Protein AF-0000000078758278 (afdb_homodimer)

Secondary structure (DSSP, 8-state):
--EEE-HHHHHHHHHH--PPPPPEEEEEEEEEEE-SS-EEEEEEEEEE--SSEEEEEEETTEEEEEEGGGHHHHTTEEEEEEEETTTTEEEEEEEE-/--EEE-HHHHHHHHHH--PPPPPEEEEEEEEEEE-SS-EEEEEEEEEE--SSEEEEEEETTEEEEEEGGGHHHHTTEEEEEEEETTTTEEEEEEEE-

InterPro domains:
  IPR008326 Pyruvate dehydrogenase inhibitor-like [PIRSF034852] (1-95)
  IPR035903 HesB-like domain superfamily [SSF89360] (1-95)

pLDDT: mean 94.82, std 5.28, range [73.0, 98.69]

Radius of gyration: 20.43 Å; Cα contacts (8 Å, |Δi|>4): 402; chains: 2; bounding box: 28×66×46 Å

Organism: Enterococcus faecium (strain ATCC BAA-472 / TX0016 / DO) (NCBI:txid333849)

Foldseek 3Di:
DDDDDDPVRVVVCVVPPDDDADWAKEKAKDAADDDPVDDRIDIDIDTGGADAFPDWDDDPNHIYTYHPVRCVVQPQWDWDWAADPVVGDIDIDTDGD/DDDDDDPVRVVVCVVPPDDDADWAKEKAKDAADDDPPDDRIDIDIDTDGADAFPDWDDDPNHIYTYHPVRCVVQPQWDWDWAADPVVGDIDIDTHGD

Nearest PDB structures (foldseek):
  1r94-assembly1_A  TM=5.008E-01  e=1.776E-02  Escherichia coli
  1s98-assembly1_A  TM=5.579E-01  e=5.918E-02  Escherichia coli
  2k4z-assembly1_A  TM=4.317E-01  e=1.050E-01  Allochromatium vinosum
  1x0g-assembly1_B  TM=3.161E-01  e=1.385E+00  Thermosynechococcus vestitus BP-1
  1r94-assembly1_A  TM=5.603E-01  e=3.919E-02  Escherichia coli

Solvent-accessible surface area (backbone atoms only — not comparable to full-atom values): 11205 Å² total; per-residue (Å²): 119,50,76,46,73,36,70,67,23,50,51,48,47,65,73,73,48,90,66,66,77,51,48,24,41,34,48,34,66,34,86,55,58,55,50,92,85,36,83,52,26,23,82,38,75,44,84,42,61,79,84,54,58,74,40,77,41,77,54,98,91,41,36,38,34,30,39,52,93,33,42,78,73,43,64,68,25,24,40,38,35,32,58,36,82,88,78,68,43,76,41,75,45,76,39,76,112,121,52,77,42,72,36,71,68,23,50,51,49,46,64,74,74,49,89,68,64,76,51,49,25,42,36,47,34,67,35,86,53,59,55,50,92,86,37,83,52,25,22,83,39,76,45,84,41,61,78,86,55,59,75,40,77,42,76,54,96,89,40,37,38,32,29,39,55,93,33,41,78,73,44,64,69,24,24,40,38,36,32,58,36,82,88,77,68,42,76,39,76,43,77,38,76,111

Sequence (194 aa):
MKLTVTPKAQKWFDSEIDLPETYGIRFFGKVYGKTEVHDGFSIGMSVEQPEHPVKKVEMDGTLFFIEEADEWFFKGYDLLVDYDPNLEEPTYHFKKQMKLTVTPKAQKWFDSEIDLPETYGIRFFGKVYGKTEVHDGFSIGMSVEQPEHPVKKVEMDGTLFFIEEADEWFFKGYDLLVDYDPNLEEPTYHFKKQ

Structure (mmCIF, N/CA/C/O backbone):
data_AF-0000000078758278-model_v1
#
loop_
_entity.id
_entity.type
_entity.pdbx_description
1 polymer 'Iron-sulfur cluster biosynthesis protein'
#
loop_
_atom_site.group_PDB
_atom_site.id
_atom_site.type_symbol
_atom_site.label_atom_id
_atom_site.label_alt_id
_atom_site.label_comp_id
_atom_site.label_asym_id
_atom_site.label_entity_id
_atom_site.label_seq_id
_atom_site.pdbx_PDB_ins_code
_atom_site.Cartn_x
_atom_site.Cartn_y
_atom_site.Cartn_z
_atom_site.occupancy
_atom_site.B_iso_or_equiv
_atom_site.auth_seq_id
_atom_site.auth_comp_id
_atom_site.auth_asym_id
_atom_site.auth_atom_id
_atom_site.pdbx_PDB_model_num
ATOM 1 N N . MET A 1 1 ? 8.602 18.297 -7.441 1 90.25 1 MET A N 1
ATOM 2 C CA . MET A 1 1 ? 8.023 18.312 -6.102 1 90.25 1 MET A CA 1
ATOM 3 C C . MET A 1 1 ? 8.289 17 -5.379 1 90.25 1 MET A C 1
ATOM 5 O O . MET A 1 1 ? 7.949 15.922 -5.891 1 90.25 1 MET A O 1
ATOM 9 N N . LYS A 1 2 ? 9.023 17.125 -4.301 1 96.31 2 LYS A N 1
ATOM 10 C CA . LYS A 1 2 ? 9.297 15.945 -3.48 1 96.31 2 LYS A CA 1
ATOM 11 C C . LYS A 1 2 ? 8.43 15.945 -2.223 1 96.31 2 LYS A C 1
ATOM 13 O O . LYS A 1 2 ? 8.227 16.984 -1.599 1 96.31 2 LYS A O 1
ATOM 18 N N . LEU A 1 3 ? 7.898 14.859 -1.796 1 98.06 3 LEU A N 1
ATOM 19 C CA . LEU A 1 3 ? 7.191 14.609 -0.545 1 98.06 3 LEU A CA 1
ATOM 20 C C . LEU A 1 3 ? 7.992 13.68 0.358 1 98.06 3 LEU A C 1
ATOM 22 O O . LEU A 1 3 ? 8.297 12.547 -0.025 1 98.06 3 LEU A O 1
ATOM 26 N N . THR A 1 4 ? 8.375 14.203 1.479 1 98 4 THR A N 1
ATOM 27 C CA . THR A 1 4 ? 9.094 13.398 2.467 1 98 4 THR A CA 1
ATOM 28 C C . THR A 1 4 ? 8.32 13.352 3.783 1 98 4 THR A C 1
ATOM 30 O O . THR A 1 4 ? 7.816 14.375 4.25 1 98 4 THR A O 1
ATOM 33 N N . VAL A 1 5 ? 8.188 12.164 4.34 1 98 5 VAL A N 1
ATOM 34 C CA . VAL A 1 5 ? 7.586 11.945 5.652 1 98 5 VAL A CA 1
ATOM 35 C C . VAL A 1 5 ? 8.617 11.32 6.594 1 98 5 VAL A C 1
ATOM 37 O O . VAL A 1 5 ? 9.242 10.312 6.258 1 98 5 VAL A O 1
ATOM 40 N N . THR A 1 6 ? 8.836 11.953 7.68 1 98.12 6 THR A N 1
ATOM 41 C CA . THR A 1 6 ? 9.812 11.422 8.617 1 98.12 6 THR A CA 1
ATOM 42 C C . THR A 1 6 ? 9.266 10.195 9.336 1 98.12 6 THR A C 1
ATOM 44 O O . THR A 1 6 ? 8.055 10.039 9.477 1 98.12 6 THR A O 1
ATOM 47 N N . PRO A 1 7 ? 10.164 9.391 9.898 1 97.19 7 PRO A N 1
ATOM 48 C CA . PRO A 1 7 ? 9.711 8.242 10.688 1 97.19 7 PRO A CA 1
ATOM 49 C C . PRO A 1 7 ? 8.859 8.656 11.891 1 97.19 7 PRO A C 1
ATOM 51 O O . PRO A 1 7 ? 7.883 7.977 12.219 1 97.19 7 PRO A O 1
ATOM 54 N N . LYS A 1 8 ? 9.227 9.688 12.555 1 97.75 8 LYS A N 1
ATOM 55 C CA . LYS A 1 8 ? 8.453 10.156 13.703 1 97.75 8 LYS A CA 1
ATOM 56 C C . LYS A 1 8 ? 7.043 10.562 13.289 1 97.75 8 LYS A C 1
ATOM 58 O O . LYS A 1 8 ? 6.07 10.266 13.984 1 97.75 8 LYS A O 1
ATOM 63 N N . ALA A 1 9 ? 6.961 11.297 12.188 1 98.19 9 ALA A N 1
ATOM 64 C CA . ALA A 1 9 ? 5.645 11.664 11.68 1 98.19 9 ALA A CA 1
ATOM 65 C C . ALA A 1 9 ? 4.84 10.43 11.281 1 98.19 9 ALA A C 1
ATOM 67 O O . ALA A 1 9 ? 3.66 10.32 11.617 1 98.19 9 ALA A O 1
ATOM 68 N N . GLN A 1 10 ? 5.469 9.531 10.547 1 96.31 10 GLN A N 1
ATOM 69 C CA . GLN A 1 10 ? 4.805 8.305 10.133 1 96.31 10 GLN A CA 1
ATOM 70 C C . GLN A 1 10 ? 4.23 7.559 11.336 1 96.31 10 GLN A C 1
ATOM 72 O O . GLN A 1 10 ? 3.098 7.074 11.289 1 96.31 10 GLN A O 1
ATOM 77 N N . LYS A 1 11 ? 4.984 7.492 12.422 1 95.44 11 LYS A N 1
ATOM 78 C CA . LYS A 1 11 ? 4.52 6.812 13.625 1 95.44 11 LYS A CA 1
ATOM 79 C C . LYS A 1 11 ? 3.287 7.504 14.203 1 95.44 11 LYS A C 1
ATOM 81 O O . LYS A 1 11 ? 2.359 6.84 14.672 1 95.44 11 LYS A O 1
ATOM 86 N N . TRP A 1 12 ? 3.262 8.766 14.219 1 97.12 12 TRP A N 1
ATOM 87 C CA . TRP A 1 12 ? 2.104 9.516 14.688 1 97.12 12 TRP A CA 1
ATOM 88 C C . TRP A 1 12 ? 0.869 9.195 13.852 1 97.12 12 TRP A C 1
ATOM 90 O O . TRP A 1 12 ? -0.207 8.938 14.398 1 97.12 12 TRP A O 1
ATOM 100 N N . PHE A 1 13 ? 0.965 9.242 12.508 1 96.19 13 PHE A N 1
ATOM 101 C CA . PHE A 1 13 ? -0.156 8.938 11.625 1 96.19 13 PHE A CA 1
ATOM 102 C C . PHE A 1 13 ? -0.654 7.516 11.859 1 96.19 13 PHE A C 1
ATOM 104 O O . PHE A 1 13 ? -1.861 7.27 11.875 1 96.19 13 PHE A O 1
ATOM 111 N N . ASP A 1 14 ? 0.265 6.668 12 1 92.06 14 ASP A N 1
ATOM 112 C CA . ASP A 1 14 ? -0.061 5.266 12.234 1 92.06 14 ASP A CA 1
ATOM 113 C C . ASP A 1 14 ? -0.871 5.094 13.516 1 92.06 14 ASP A C 1
ATOM 115 O O . ASP A 1 14 ? -1.793 4.277 13.57 1 92.06 14 ASP A O 1
ATOM 119 N N . SER A 1 15 ? -0.562 5.906 14.516 1 93.62 15 SER A N 1
ATOM 120 C CA . SER A 1 15 ? -1.204 5.789 15.82 1 93.62 15 SER A CA 1
ATOM 121 C C . SER A 1 15 ? -2.533 6.535 15.852 1 93.62 15 SER A C 1
ATOM 123 O O . SER A 1 15 ? -3.498 6.07 16.469 1 93.62 15 SER A O 1
ATOM 125 N N . GLU A 1 16 ? -2.635 7.648 15.125 1 94.56 16 GLU A N 1
ATOM 126 C CA . GLU A 1 16 ? -3.762 8.555 15.305 1 94.56 16 GLU A CA 1
ATOM 127 C C . GLU A 1 16 ? -4.812 8.359 14.219 1 94.56 16 GLU A C 1
ATOM 129 O O . GLU A 1 16 ? -5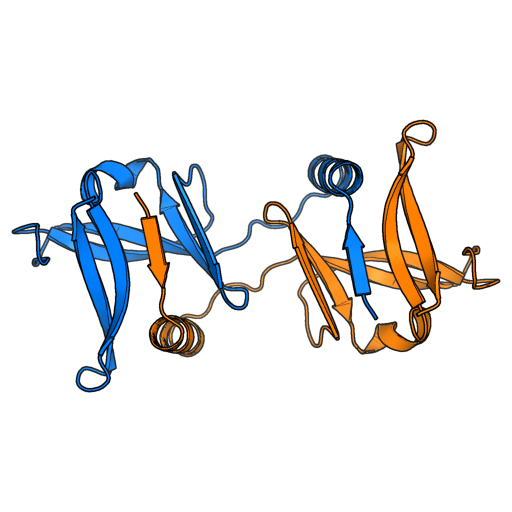.977 8.727 14.398 1 94.56 16 GLU A O 1
ATOM 134 N N . ILE A 1 17 ? -4.406 7.852 13.062 1 91.88 17 ILE A N 1
ATOM 135 C CA . ILE A 1 17 ? -5.316 7.746 11.93 1 91.88 17 ILE A CA 1
ATOM 136 C C . ILE A 1 17 ? -5.602 6.277 11.625 1 91.88 17 ILE A C 1
ATOM 138 O O . ILE A 1 17 ? -4.676 5.48 11.453 1 91.88 17 ILE A O 1
ATOM 142 N N . ASP A 1 18 ? -6.824 5.871 11.57 1 87.25 18 ASP A N 1
ATOM 143 C CA . ASP A 1 18 ? -7.242 4.516 11.219 1 87.25 18 ASP A CA 1
ATOM 144 C C . ASP A 1 18 ? -7.461 4.379 9.719 1 87.25 18 ASP A C 1
ATOM 146 O O . ASP A 1 18 ? -8.406 4.949 9.164 1 87.25 18 ASP A O 1
ATOM 150 N N . LEU A 1 19 ? -6.512 3.734 9.047 1 84.81 19 LEU A N 1
ATOM 151 C CA . LEU A 1 19 ? -6.648 3.473 7.617 1 84.81 19 LEU A CA 1
ATOM 152 C C . LEU A 1 19 ? -7.254 2.096 7.371 1 84.81 19 LEU A C 1
ATOM 154 O O . LEU A 1 19 ? -6.945 1.141 8.086 1 84.81 19 LEU A O 1
ATOM 158 N N . PRO A 1 20 ? -8.156 2.143 6.383 1 78.06 20 PRO A N 1
ATOM 159 C CA . PRO A 1 20 ? -8.586 0.795 5.992 1 78.06 20 PRO A CA 1
ATOM 160 C C . PRO A 1 20 ? -7.418 -0.097 5.582 1 78.06 20 PRO A C 1
ATOM 162 O O . PRO A 1 20 ? -6.426 0.39 5.031 1 78.06 20 PRO A O 1
ATOM 165 N N . GLU A 1 21 ? -7.453 -1.283 6.008 1 73.06 21 GLU A N 1
ATOM 166 C CA . GLU A 1 21 ? -6.375 -2.219 5.703 1 73.06 21 GLU A CA 1
ATOM 167 C C . GLU A 1 21 ? -6.184 -2.369 4.195 1 73.06 21 GLU A C 1
ATOM 169 O O . GLU A 1 21 ? -7.152 -2.318 3.436 1 73.06 21 GLU A O 1
ATOM 174 N N . THR A 1 22 ? -4.953 -2.389 3.859 1 79 22 THR A N 1
ATOM 175 C CA . THR A 1 22 ? -4.594 -2.574 2.457 1 79 22 THR A CA 1
ATOM 176 C C . THR A 1 22 ? -4.684 -4.047 2.066 1 79 22 THR A C 1
ATOM 178 O O . THR A 1 22 ? -4.145 -4.91 2.76 1 79 22 THR A O 1
ATOM 181 N N . TYR A 1 23 ? -5.574 -4.289 1.098 1 87.94 23 TYR A N 1
ATOM 182 C CA . TYR A 1 23 ? -5.633 -5.637 0.536 1 87.94 23 TYR A CA 1
ATOM 183 C C . TYR A 1 23 ? -4.414 -5.914 -0.338 1 87.94 23 TYR A C 1
ATOM 185 O O . TYR A 1 23 ? -3.812 -4.988 -0.886 1 87.94 23 TYR A O 1
ATOM 193 N N . GLY A 1 24 ? -4.012 -7.145 -0.352 1 93 24 GLY A N 1
ATOM 194 C CA . GLY A 1 24 ? -2.945 -7.613 -1.22 1 93 24 GLY A CA 1
ATOM 195 C C . GLY A 1 24 ? -3.148 -9.039 -1.701 1 93 24 GLY A C 1
ATOM 196 O O . GLY A 1 24 ? -4.215 -9.625 -1.489 1 93 24 GLY A O 1
ATOM 197 N N . ILE A 1 25 ? -2.158 -9.477 -2.422 1 96.62 25 ILE A N 1
ATOM 198 C CA . ILE A 1 25 ? -2.158 -10.844 -2.932 1 96.62 25 ILE A CA 1
ATOM 199 C C . ILE A 1 25 ? -1.314 -11.734 -2.021 1 96.62 25 ILE A C 1
ATOM 201 O O . ILE A 1 25 ? -0.105 -11.531 -1.891 1 96.62 25 ILE A O 1
ATOM 205 N N . ARG A 1 26 ? -1.943 -12.711 -1.387 1 97.94 26 ARG A N 1
ATOM 206 C CA . ARG A 1 26 ? -1.297 -13.695 -0.517 1 97.94 26 ARG A CA 1
ATOM 207 C C . ARG A 1 26 ? -0.919 -14.945 -1.293 1 97.94 26 ARG A C 1
ATOM 209 O O . ARG A 1 26 ? -1.743 -15.508 -2.02 1 97.94 26 ARG A O 1
ATOM 216 N N . PHE A 1 27 ? 0.322 -15.328 -1.169 1 98.69 27 PHE A N 1
ATOM 217 C CA . PHE A 1 27 ? 0.75 -16.625 -1.682 1 98.69 27 PHE A CA 1
ATOM 218 C C . PHE A 1 27 ? 0.783 -17.656 -0.567 1 98.69 27 PHE A C 1
ATOM 220 O O . PHE A 1 27 ? 1.234 -17.375 0.544 1 98.69 27 PHE A O 1
ATOM 227 N N . PHE A 1 28 ? 0.266 -18.828 -0.87 1 98.69 28 PHE A N 1
ATOM 228 C CA . PHE A 1 28 ? 0.252 -19.922 0.107 1 98.69 28 PHE A CA 1
ATOM 229 C C . PHE A 1 28 ? 0.3 -21.266 -0.587 1 98.69 28 PHE A C 1
ATOM 231 O O . PHE A 1 28 ? 0.14 -21.359 -1.807 1 98.69 28 PHE A O 1
ATOM 238 N N . GLY A 1 29 ? 0.635 -22.266 0.171 1 98.19 29 GLY A N 1
ATOM 239 C CA . GLY A 1 29 ? 0.599 -23.625 -0.343 1 98.19 29 GLY A CA 1
ATOM 240 C C . GLY A 1 29 ? -0.785 -24.25 -0.294 1 98.19 29 GLY A C 1
ATOM 241 O O . GLY A 1 29 ? -1.518 -24.062 0.681 1 98.19 29 GLY A O 1
ATOM 242 N N . LYS A 1 30 ? -1.162 -24.891 -1.351 1 97.5 30 LYS A N 1
ATOM 243 C CA . LYS A 1 30 ? -2.432 -25.609 -1.364 1 97.5 30 LYS A CA 1
ATOM 244 C C . LYS A 1 30 ? -2.238 -27.062 -1.819 1 97.5 30 LYS A C 1
ATOM 246 O O . LYS A 1 30 ? -1.287 -27.359 -2.541 1 97.5 30 LYS A O 1
ATOM 251 N N . VAL A 1 31 ? -3.32 -27.781 -1.42 1 95.81 31 VAL A N 1
ATOM 252 C CA . VAL A 1 31 ? -3.277 -29.203 -1.726 1 95.81 31 VAL A CA 1
ATOM 253 C C . VAL A 1 31 ? -3.674 -29.438 -3.182 1 95.81 31 VAL A C 1
ATOM 255 O O . VAL A 1 31 ? -4.66 -28.875 -3.66 1 95.81 31 VAL A O 1
ATOM 258 N N . TYR A 1 32 ? -2.914 -30.188 -4 1 95.69 32 TYR A N 1
ATOM 259 C CA . TYR A 1 32 ? -3.094 -30.672 -5.367 1 95.69 32 TYR A CA 1
ATOM 260 C C . TYR A 1 32 ? -2.15 -29.953 -6.324 1 95.69 32 TYR A C 1
ATOM 262 O O . TYR A 1 32 ? -2.002 -28.734 -6.262 1 95.69 32 TYR A O 1
ATOM 270 N N . GLY A 1 33 ? -1.547 -30.797 -7.039 1 96.06 33 GLY A N 1
ATOM 271 C CA . GLY A 1 33 ? -0.615 -30.266 -8.016 1 96.06 33 GLY A CA 1
ATOM 272 C C . GLY A 1 33 ? 0.837 -30.531 -7.672 1 96.06 33 GLY A C 1
ATOM 273 O O . GLY A 1 33 ? 1.16 -31.578 -7.113 1 96.06 33 GLY A O 1
ATOM 274 N N . LYS A 1 34 ? 1.714 -29.688 -8.188 1 96.94 34 LYS A N 1
ATOM 275 C CA . LYS A 1 34 ? 3.146 -29.844 -7.949 1 96.94 34 LYS A CA 1
ATOM 276 C C . LYS A 1 34 ? 3.889 -28.531 -8.172 1 96.94 34 LYS A C 1
ATOM 278 O O . LYS A 1 34 ? 3.471 -27.703 -8.992 1 96.94 34 LYS A O 1
ATOM 283 N N . THR A 1 35 ? 4.926 -28.375 -7.379 1 97.5 35 THR A N 1
ATOM 284 C CA . THR A 1 35 ? 5.887 -27.312 -7.652 1 97.5 35 THR A CA 1
ATOM 285 C C . THR A 1 35 ? 7.23 -27.906 -8.094 1 97.5 35 THR A C 1
ATOM 287 O O . THR A 1 35 ? 7.344 -29.109 -8.312 1 97.5 35 THR A O 1
ATOM 290 N N . GLU A 1 36 ? 8.141 -26.984 -8.219 1 97.5 36 GLU A N 1
ATOM 291 C CA . GLU A 1 36 ? 9.5 -27.422 -8.508 1 97.5 36 GLU A CA 1
ATOM 292 C C . GLU A 1 36 ? 10.094 -28.219 -7.355 1 97.5 36 GLU A C 1
ATOM 294 O O . GLU A 1 36 ? 11.016 -29.016 -7.551 1 97.5 36 GLU A O 1
ATOM 299 N N . VAL A 1 37 ? 9.508 -28.047 -6.109 1 97 37 VAL A N 1
ATOM 300 C CA . VAL A 1 37 ? 10.203 -28.641 -4.969 1 97 37 VAL A CA 1
ATOM 301 C C . VAL A 1 37 ? 9.211 -29.406 -4.098 1 97 37 VAL A C 1
ATOM 303 O O . VAL A 1 37 ? 9.602 -30.031 -3.111 1 97 37 VAL A O 1
ATOM 306 N N . HIS A 1 38 ? 7.969 -29.328 -4.418 1 96.56 38 HIS A N 1
ATOM 307 C CA . HIS A 1 38 ? 6.953 -30.031 -3.646 1 96.56 38 HIS A CA 1
ATOM 308 C C . HIS A 1 38 ? 6.098 -30.922 -4.539 1 96.56 38 HIS A C 1
ATOM 310 O O . HIS A 1 38 ? 5.559 -30.453 -5.551 1 96.56 38 HIS A O 1
ATOM 316 N N . ASP A 1 39 ? 5.898 -32.156 -4.102 1 96.81 39 ASP A N 1
ATOM 317 C CA . ASP A 1 39 ? 4.922 -33.031 -4.723 1 96.81 39 ASP A CA 1
ATOM 318 C C . ASP A 1 39 ? 3.58 -32.969 -3.996 1 96.81 39 ASP A C 1
ATOM 320 O O . ASP A 1 39 ? 3.533 -33.031 -2.766 1 96.81 39 ASP A O 1
ATOM 324 N N . GLY A 1 40 ? 2.484 -32.906 -4.723 1 97.12 40 GLY A N 1
ATOM 325 C CA . GLY A 1 40 ? 1.154 -32.938 -4.137 1 97.12 40 GLY A CA 1
ATOM 326 C C . GLY A 1 40 ? 0.672 -31.578 -3.682 1 97.12 40 GLY A C 1
ATOM 327 O O . GLY A 1 40 ? -0.438 -31.453 -3.162 1 97.12 40 GLY A O 1
ATOM 328 N N . PHE A 1 41 ? 1.572 -30.641 -3.789 1 97.69 41 PHE A N 1
ATOM 329 C CA . PHE A 1 41 ? 1.218 -29.281 -3.4 1 97.69 41 PHE A CA 1
ATOM 330 C C . PHE A 1 41 ? 1.522 -28.297 -4.527 1 97.69 41 PHE A C 1
ATOM 332 O O . PHE A 1 41 ? 2.447 -28.516 -5.312 1 97.69 41 PHE A O 1
ATOM 339 N N . SER A 1 42 ? 0.758 -27.219 -4.598 1 97.69 42 SER A N 1
ATOM 340 C CA . SER A 1 42 ? 1.044 -26.109 -5.516 1 97.69 42 SER A CA 1
ATOM 341 C C . SER A 1 42 ? 0.86 -24.766 -4.832 1 97.69 42 SER A C 1
ATOM 343 O O . SER A 1 42 ? 0.533 -24.703 -3.643 1 97.69 42 SER A O 1
ATOM 345 N N . ILE A 1 43 ? 1.118 -23.688 -5.566 1 98.06 43 ILE A N 1
ATOM 346 C CA . ILE A 1 43 ? 0.983 -22.344 -4.992 1 98.06 43 ILE A CA 1
ATOM 347 C C . ILE A 1 43 ? -0.445 -21.844 -5.191 1 98.06 43 ILE A C 1
ATOM 349 O O . ILE A 1 43 ? -0.974 -21.875 -6.305 1 98.06 43 ILE A O 1
ATOM 353 N N . GLY A 1 44 ? -1.092 -21.469 -4.172 1 97.5 44 GLY A N 1
ATOM 354 C CA . GLY A 1 44 ? -2.34 -20.719 -4.23 1 97.5 44 GLY A CA 1
ATOM 355 C C . GLY A 1 44 ? -2.156 -19.234 -4.027 1 97.5 44 GLY A C 1
ATOM 356 O O . GLY A 1 44 ? -1.115 -18.797 -3.537 1 97.5 44 GLY A O 1
ATOM 357 N N . MET A 1 45 ? -3.17 -18.484 -4.473 1 97.25 45 MET A N 1
ATOM 358 C CA . MET A 1 45 ? -3.189 -17.047 -4.234 1 97.25 45 MET A CA 1
ATOM 359 C C . MET A 1 45 ? -4.57 -16.594 -3.779 1 97.25 45 MET A C 1
ATOM 361 O O . MET A 1 45 ? -5.582 -17.172 -4.168 1 97.25 45 MET A O 1
ATOM 365 N N . SER A 1 46 ? -4.578 -15.578 -2.967 1 96.38 46 SER A N 1
ATOM 366 C CA . SER A 1 46 ? -5.832 -14.969 -2.533 1 96.38 46 SER A CA 1
ATOM 367 C C . SER A 1 46 ? -5.664 -13.477 -2.291 1 96.38 46 SER A C 1
ATOM 369 O O . SER A 1 46 ? -4.562 -13.008 -1.989 1 96.38 46 SER A O 1
ATOM 371 N N . VAL A 1 47 ? -6.777 -12.734 -2.549 1 95.38 47 VAL A N 1
ATOM 372 C CA . VAL A 1 47 ? -6.812 -11.328 -2.182 1 95.38 47 VAL A CA 1
ATOM 373 C C . VAL A 1 47 ? -7.266 -11.18 -0.731 1 95.38 47 VAL A C 1
ATOM 375 O O . VAL A 1 47 ? -8.422 -11.469 -0.404 1 95.38 47 VAL A O 1
ATOM 378 N N . GLU A 1 48 ? -6.332 -10.719 0.133 1 93.31 48 GLU A N 1
ATOM 379 C CA . GLU A 1 48 ? -6.621 -10.625 1.561 1 93.31 48 GLU A CA 1
ATOM 380 C C . GLU A 1 48 ? -5.871 -9.461 2.197 1 93.31 48 GLU A C 1
ATOM 382 O O . GLU A 1 48 ? -4.938 -8.914 1.603 1 93.31 48 GLU A O 1
ATOM 387 N N . GLN A 1 49 ? -6.348 -9.094 3.395 1 88.88 49 GLN A N 1
ATOM 388 C CA . GLN A 1 49 ? -5.562 -8.203 4.238 1 88.88 49 GLN A CA 1
ATOM 389 C C . GLN A 1 49 ? -4.52 -8.977 5.039 1 88.88 49 GLN A C 1
ATOM 391 O O . GLN A 1 49 ? -4.824 -10.008 5.633 1 88.88 49 GLN A O 1
ATOM 396 N N . PRO A 1 50 ? -3.305 -8.438 5.02 1 91.25 50 PRO A N 1
ATOM 397 C CA . PRO A 1 50 ? -2.301 -9.117 5.844 1 91.25 50 PRO A CA 1
ATOM 398 C C . PRO A 1 50 ? -2.662 -9.117 7.328 1 91.25 50 PRO A C 1
ATOM 400 O O . PRO A 1 50 ? -3.197 -8.133 7.84 1 91.25 50 PRO A O 1
ATOM 403 N N . GLU A 1 51 ? -2.383 -10.234 7.992 1 91.5 51 GLU A N 1
ATOM 404 C CA . GLU A 1 51 ? -2.58 -10.344 9.438 1 91.5 51 GLU A CA 1
ATOM 405 C C . GLU A 1 51 ? -1.248 -10.492 10.164 1 91.5 51 GLU A C 1
ATOM 407 O O . GLU A 1 51 ? -0.896 -9.664 11 1 91.5 51 GLU A O 1
ATOM 412 N N . HIS A 1 52 ? -0.393 -11.445 9.828 1 94.44 52 HIS A N 1
ATOM 413 C CA . HIS A 1 52 ? 0.939 -11.703 10.359 1 94.44 52 HIS A CA 1
ATOM 414 C C . HIS A 1 52 ? 1.919 -12.07 9.25 1 94.44 52 HIS A C 1
ATOM 416 O O . HIS A 1 52 ? 2.469 -13.172 9.242 1 94.44 52 HIS A O 1
ATOM 422 N N . PRO A 1 53 ? 2.125 -11.109 8.344 1 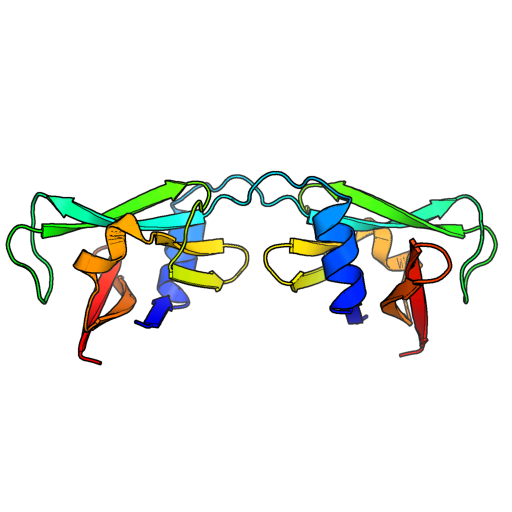94.88 53 PRO A N 1
ATOM 423 C CA . PRO A 1 53 ? 2.975 -11.445 7.203 1 94.88 53 PRO A CA 1
ATOM 424 C C . PRO A 1 53 ? 4.434 -11.664 7.594 1 94.88 53 PRO A C 1
ATOM 426 O O . PRO A 1 53 ? 4.969 -10.938 8.43 1 94.88 53 PRO A O 1
ATOM 429 N N . VAL A 1 54 ? 5.105 -12.648 7.059 1 96.31 54 VAL A N 1
ATOM 430 C CA . VAL A 1 54 ? 6.527 -12.875 7.289 1 96.31 54 VAL A CA 1
ATOM 431 C C . VAL A 1 54 ? 7.336 -12.297 6.129 1 96.31 54 VAL A C 1
ATOM 433 O O . VAL A 1 54 ? 8.547 -12.109 6.246 1 96.31 54 VAL A O 1
ATOM 436 N N . LYS A 1 55 ? 6.68 -12.078 5.027 1 96.56 55 LYS A N 1
ATOM 437 C CA . LYS A 1 55 ? 7.285 -11.43 3.867 1 96.56 55 LYS A CA 1
ATOM 438 C C . LYS A 1 55 ? 6.293 -10.5 3.178 1 96.56 55 LYS A C 1
ATOM 440 O O . LYS A 1 55 ? 5.113 -10.828 3.043 1 96.56 55 LYS A O 1
ATOM 445 N N . LYS A 1 56 ? 6.77 -9.344 2.822 1 93.19 56 LYS A N 1
ATOM 446 C CA . LYS A 1 56 ? 5.988 -8.375 2.064 1 93.19 56 LYS A CA 1
ATOM 447 C C . LYS A 1 56 ? 6.82 -7.738 0.956 1 93.19 56 LYS A C 1
ATOM 449 O O . LYS A 1 56 ? 8 -7.445 1.15 1 93.19 56 LYS A O 1
ATOM 454 N N . VAL A 1 57 ? 6.184 -7.605 -0.181 1 92.06 57 VAL A N 1
ATOM 455 C CA . VAL A 1 57 ? 6.758 -6.855 -1.294 1 92.06 57 VAL A CA 1
ATOM 456 C C . VAL A 1 57 ? 5.699 -5.949 -1.911 1 92.06 57 VAL A C 1
ATOM 458 O O . VAL A 1 57 ? 4.59 -6.395 -2.215 1 92.06 57 VAL A O 1
ATOM 461 N N . GLU A 1 58 ? 5.961 -4.742 -1.991 1 85.25 58 GLU A N 1
ATOM 462 C CA . GLU A 1 58 ? 5.066 -3.797 -2.654 1 85.25 58 GLU A CA 1
ATOM 463 C C . GLU A 1 58 ? 5.609 -3.395 -4.023 1 85.25 58 GLU A C 1
ATOM 465 O O . GLU A 1 58 ? 6.773 -3.008 -4.148 1 85.25 58 GLU A O 1
ATOM 470 N N . MET A 1 59 ? 4.809 -3.543 -4.996 1 83.62 59 MET A N 1
ATOM 471 C CA . MET A 1 59 ? 5.188 -3.168 -6.355 1 83.62 59 MET A CA 1
ATOM 472 C C . MET A 1 59 ? 4.039 -2.467 -7.066 1 83.62 59 MET A C 1
ATOM 474 O O . MET A 1 59 ? 2.955 -3.035 -7.215 1 83.62 59 MET A O 1
ATOM 478 N N . ASP A 1 60 ? 4.301 -1.24 -7.492 1 80.12 60 ASP A N 1
ATOM 479 C CA . ASP A 1 60 ? 3.32 -0.449 -8.227 1 80.12 60 ASP A CA 1
ATOM 480 C C . ASP A 1 60 ? 1.976 -0.429 -7.508 1 80.12 60 ASP A C 1
ATOM 482 O O . ASP A 1 60 ? 0.935 -0.693 -8.109 1 80.12 60 ASP A O 1
ATOM 486 N N . GLY A 1 61 ? 1.975 -0.359 -6.238 1 76.19 61 GLY A N 1
ATOM 487 C CA . GLY A 1 61 ? 0.785 -0.184 -5.418 1 76.19 61 GLY A CA 1
ATOM 488 C C . GLY A 1 61 ? 0.141 -1.497 -5.016 1 76.19 61 GLY A C 1
ATOM 489 O O . GLY A 1 61 ? -0.859 -1.507 -4.293 1 76.19 61 GLY A O 1
ATOM 490 N N . THR A 1 62 ? 0.731 -2.568 -5.52 1 87 62 THR A N 1
ATOM 491 C CA . THR A 1 62 ? 0.194 -3.879 -5.176 1 87 62 THR A CA 1
ATOM 492 C C . THR A 1 62 ? 1.05 -4.551 -4.105 1 87 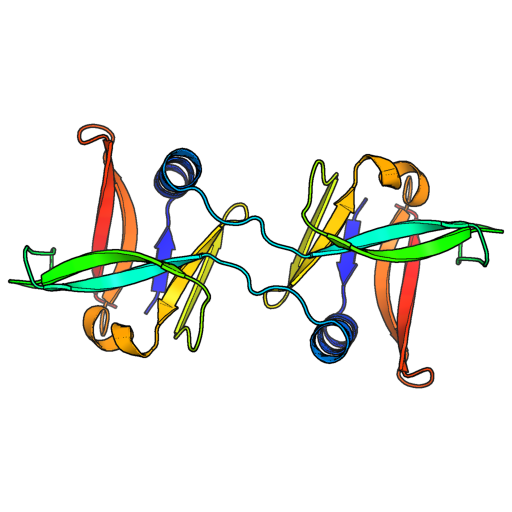62 THR A C 1
ATOM 494 O O . THR A 1 62 ? 2.277 -4.586 -4.215 1 87 62 THR A O 1
ATOM 497 N N . LEU A 1 63 ? 0.392 -4.98 -3.1 1 90.06 63 LEU A N 1
ATOM 498 C CA . LEU A 1 63 ? 1.072 -5.707 -2.033 1 90.06 63 LEU A CA 1
ATOM 499 C C . LEU A 1 63 ? 1.031 -7.211 -2.287 1 90.06 63 LEU A C 1
ATOM 501 O O . LEU A 1 63 ? -0.036 -7.773 -2.547 1 90.06 63 LEU A O 1
ATOM 505 N N . PHE A 1 64 ? 2.172 -7.809 -2.326 1 96.12 64 PHE A N 1
ATOM 506 C CA . PHE A 1 64 ? 2.328 -9.258 -2.33 1 96.12 64 PHE A CA 1
ATOM 507 C C . PHE A 1 64 ? 2.889 -9.75 -1.001 1 96.12 64 PHE A C 1
ATOM 509 O O . PHE A 1 64 ? 3.812 -9.148 -0.451 1 96.12 64 PHE A O 1
ATOM 516 N N . PHE A 1 65 ? 2.309 -10.859 -0.51 1 96.62 65 PHE A N 1
ATOM 517 C CA . PHE A 1 65 ? 2.838 -11.219 0.801 1 96.62 65 PHE A CA 1
ATOM 518 C C . PHE A 1 65 ? 2.625 -12.703 1.083 1 96.62 65 PHE A C 1
ATOM 520 O O . PHE A 1 65 ? 1.909 -13.383 0.347 1 96.62 65 PHE A O 1
ATOM 527 N N . ILE A 1 66 ? 3.371 -13.188 2.092 1 98.25 66 ILE A N 1
ATOM 528 C CA . ILE A 1 66 ? 3.281 -14.531 2.654 1 98.25 66 ILE A CA 1
ATOM 529 C C . ILE A 1 66 ? 3.008 -14.445 4.152 1 98.25 66 ILE A C 1
ATOM 531 O O . ILE A 1 66 ? 3.701 -13.727 4.875 1 98.25 66 ILE A O 1
ATOM 535 N N . GLU A 1 67 ? 1.938 -15.125 4.559 1 98.25 67 GLU A N 1
ATOM 536 C CA . GLU A 1 67 ? 1.576 -15.148 5.973 1 98.25 67 GLU A CA 1
ATOM 537 C C . GLU A 1 67 ? 2.473 -16.109 6.754 1 98.25 67 GLU A C 1
ATOM 539 O O . GLU A 1 67 ? 3.018 -17.047 6.191 1 98.25 67 GLU A O 1
ATOM 544 N N . GLU A 1 68 ? 2.631 -15.82 8.023 1 98.06 68 GLU A N 1
ATOM 545 C CA . GLU A 1 68 ? 3.363 -16.703 8.922 1 98.06 68 GLU A CA 1
ATOM 546 C C . GLU A 1 68 ? 2.838 -18.141 8.836 1 98.06 68 GLU A C 1
ATOM 548 O O . GLU A 1 68 ? 3.619 -19.094 8.836 1 98.06 68 GLU A O 1
ATOM 553 N N . ALA A 1 69 ? 1.55 -18.297 8.727 1 97.44 69 ALA A N 1
ATOM 554 C CA . ALA A 1 69 ? 0.895 -19.609 8.656 1 97.44 69 ALA A CA 1
ATOM 555 C C . ALA A 1 69 ? 1.335 -20.375 7.414 1 97.44 69 ALA A C 1
ATOM 557 O O . ALA A 1 69 ? 1.207 -21.609 7.359 1 97.44 69 ALA A O 1
ATOM 558 N N . ASP A 1 70 ? 1.853 -19.688 6.414 1 97.81 70 ASP A N 1
ATOM 559 C CA . ASP A 1 70 ? 2.219 -20.312 5.141 1 97.81 70 ASP A CA 1
ATOM 560 C C . ASP A 1 70 ? 3.732 -20.484 5.035 1 97.81 70 ASP A C 1
ATOM 562 O O . ASP A 1 70 ? 4.227 -21.047 4.055 1 97.81 70 ASP A O 1
ATOM 566 N N . GLU A 1 71 ? 4.477 -20.047 6 1 97.75 71 GLU A N 1
ATOM 567 C CA . GLU A 1 71 ? 5.934 -20.016 5.938 1 97.75 71 GLU A CA 1
ATOM 568 C C . GLU A 1 71 ? 6.504 -21.422 5.707 1 97.75 71 GLU A C 1
ATOM 570 O O . GLU A 1 71 ? 7.512 -21.578 5.02 1 97.75 71 GLU A O 1
ATOM 575 N N . TRP A 1 72 ? 5.914 -22.438 6.215 1 97.12 72 TRP A N 1
ATOM 576 C CA . TRP A 1 72 ? 6.387 -23.812 6.102 1 97.12 72 TRP A CA 1
ATOM 577 C C . TRP A 1 72 ? 6.535 -24.219 4.641 1 97.12 72 TRP A C 1
ATOM 579 O O . TRP A 1 72 ? 7.418 -25.016 4.293 1 97.12 72 TRP A O 1
ATOM 589 N N . PHE A 1 73 ? 5.684 -23.703 3.805 1 97.81 73 PHE A N 1
ATOM 590 C CA . PHE A 1 73 ? 5.629 -24.094 2.398 1 97.81 73 PHE A CA 1
ATOM 591 C C . PHE A 1 73 ? 6.812 -23.5 1.634 1 97.81 73 PHE A C 1
ATOM 593 O O . PHE A 1 73 ? 7.227 -24.047 0.61 1 97.81 73 PHE A O 1
ATOM 600 N N . PHE A 1 74 ? 7.445 -22.453 2.182 1 98.12 74 PHE A N 1
ATOM 601 C CA . PHE A 1 74 ? 8.492 -21.719 1.471 1 98.12 74 PHE A CA 1
ATOM 602 C C . PHE A 1 74 ? 9.828 -21.844 2.193 1 98.12 74 PHE A C 1
ATOM 604 O O . PHE A 1 74 ? 10.82 -21.25 1.778 1 98.12 74 PHE A O 1
ATOM 611 N N . LYS A 1 75 ? 9.82 -22.547 3.346 1 96.12 75 LYS A N 1
ATOM 612 C CA . LYS A 1 75 ? 11 -22.672 4.191 1 96.12 75 LYS A CA 1
ATOM 613 C C . LYS A 1 75 ? 12.195 -23.203 3.404 1 96.12 75 LYS A C 1
ATOM 615 O O . LYS A 1 75 ? 12.094 -24.234 2.738 1 96.12 75 LYS A O 1
ATOM 620 N N . GLY A 1 76 ? 13.273 -22.484 3.436 1 96.81 76 GLY A N 1
ATOM 621 C CA . GLY A 1 76 ? 14.492 -22.906 2.773 1 96.81 76 GLY A CA 1
ATOM 622 C C . GLY A 1 76 ? 14.594 -22.438 1.336 1 96.81 76 GLY A C 1
ATOM 623 O O . GLY A 1 76 ? 15.586 -22.703 0.655 1 96.81 76 GLY A O 1
ATOM 624 N N . TYR A 1 77 ? 13.57 -21.703 0.84 1 98 77 TYR A N 1
ATOM 625 C CA . TYR A 1 77 ? 13.555 -21.281 -0.56 1 98 77 TYR A CA 1
ATOM 626 C C . TYR A 1 77 ? 13.195 -19.812 -0.691 1 98 77 TYR A C 1
ATOM 628 O O . TYR A 1 77 ? 12.406 -19.281 0.098 1 98 77 TYR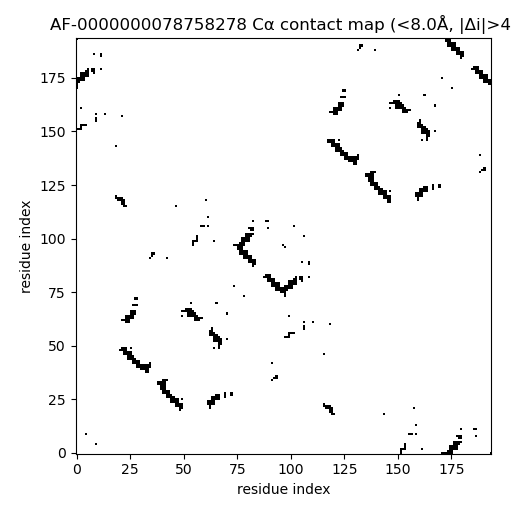 A O 1
ATOM 636 N N . ASP A 1 78 ? 13.766 -19.234 -1.646 1 98.12 78 ASP A N 1
ATOM 637 C CA . ASP A 1 78 ? 13.266 -17.969 -2.162 1 98.12 78 ASP A CA 1
ATOM 638 C C . ASP A 1 78 ? 12.227 -18.188 -3.256 1 98.12 78 ASP A C 1
ATOM 640 O O . ASP A 1 78 ? 12.336 -19.125 -4.051 1 98.12 78 ASP A O 1
ATOM 644 N N . LEU A 1 79 ? 11.32 -17.391 -3.283 1 98.44 79 LEU A N 1
ATOM 645 C CA . LEU A 1 79 ? 10.281 -17.5 -4.301 1 98.44 79 LEU A CA 1
ATOM 646 C C . LEU A 1 79 ? 10.406 -16.391 -5.328 1 98.44 79 LEU A C 1
ATOM 648 O O . LEU A 1 79 ? 10.445 -15.203 -4.965 1 98.44 79 LEU A O 1
ATOM 652 N N . LEU A 1 80 ? 10.5 -16.766 -6.547 1 98.56 80 LEU A N 1
ATOM 653 C CA . LEU A 1 80 ? 10.406 -15.844 -7.668 1 98.56 80 LEU A CA 1
ATOM 654 C C . LEU A 1 80 ? 9.094 -16.031 -8.422 1 98.56 80 LEU A C 1
ATOM 656 O O . LEU A 1 80 ? 8.828 -17.109 -8.969 1 98.56 80 LEU A O 1
ATOM 660 N N . VAL A 1 81 ? 8.258 -15.031 -8.344 1 98.56 81 VAL A N 1
ATOM 661 C CA . VAL A 1 81 ? 7.023 -14.992 -9.117 1 98.56 81 VAL A CA 1
ATOM 662 C C . VAL A 1 81 ? 7.273 -14.32 -10.469 1 98.56 81 VAL A C 1
ATOM 664 O O . VAL A 1 81 ? 7.613 -13.133 -10.523 1 98.56 81 VAL A O 1
ATOM 667 N N . ASP A 1 82 ? 7.145 -15.094 -11.469 1 98.56 82 ASP A N 1
ATOM 668 C CA . ASP A 1 82 ? 7.371 -14.617 -12.828 1 98.56 82 ASP A CA 1
ATOM 669 C C . ASP A 1 82 ? 6.129 -14.812 -13.695 1 98.56 82 ASP A C 1
ATOM 671 O O . ASP A 1 82 ? 5.027 -15.016 -13.172 1 98.56 82 ASP A O 1
ATOM 675 N N . TYR A 1 83 ? 6.227 -14.633 -15.031 1 98.69 83 TYR A N 1
ATOM 676 C CA . TYR A 1 83 ? 5.117 -14.711 -15.977 1 98.69 83 TYR A CA 1
ATOM 677 C C . TYR A 1 83 ? 5.48 -15.57 -17.188 1 98.69 83 TYR A C 1
ATOM 679 O O . TYR A 1 83 ? 6.59 -15.469 -17.719 1 98.69 83 TYR A O 1
ATOM 687 N N . ASP A 1 84 ? 4.539 -16.438 -17.562 1 98.12 84 ASP A N 1
ATOM 688 C CA . ASP A 1 84 ? 4.684 -17.234 -18.781 1 98.12 84 ASP A CA 1
ATOM 689 C C . ASP A 1 84 ? 3.82 -16.688 -19.906 1 98.12 84 ASP A C 1
ATOM 691 O O . ASP A 1 84 ? 2.598 -16.844 -19.891 1 98.12 84 ASP A O 1
ATOM 695 N N . PRO A 1 85 ? 4.398 -16.125 -20.938 1 96.75 85 PRO A N 1
ATOM 696 C CA . PRO A 1 85 ? 3.609 -15.523 -22.016 1 96.75 85 PRO A CA 1
ATOM 697 C C . PRO A 1 85 ? 2.889 -16.562 -22.859 1 96.75 85 PRO A C 1
ATOM 699 O O . PRO A 1 85 ? 1.871 -16.25 -23.484 1 96.75 85 PRO A O 1
ATOM 702 N N . ASN A 1 86 ? 3.447 -17.75 -22.906 1 97.69 86 ASN A N 1
ATOM 703 C CA . ASN A 1 86 ? 2.801 -18.797 -23.672 1 97.69 86 ASN A CA 1
ATOM 704 C C . ASN A 1 86 ? 1.538 -19.312 -22.984 1 97.69 86 ASN A C 1
ATOM 706 O O . ASN A 1 86 ? 0.506 -19.5 -23.625 1 97.69 86 ASN A O 1
ATOM 710 N N . LEU A 1 87 ? 1.572 -19.453 -21.734 1 96.56 87 LEU A N 1
ATOM 711 C CA . LEU A 1 87 ? 0.436 -19.938 -20.969 1 96.56 87 LEU A CA 1
ATOM 712 C C . LEU A 1 87 ? -0.439 -18.781 -20.5 1 96.56 87 LEU A C 1
ATOM 714 O O . LEU A 1 87 ? -1.57 -19 -20.047 1 96.56 87 LEU A O 1
ATOM 718 N N . GLU A 1 88 ? 0.036 -17.609 -20.594 1 97 88 GLU A N 1
ATOM 719 C CA . GLU A 1 88 ? -0.633 -16.375 -20.172 1 97 88 GLU A CA 1
ATOM 720 C C . GLU A 1 88 ? -1.045 -16.453 -18.703 1 97 88 GLU A C 1
ATOM 722 O O . GLU A 1 88 ? -2.193 -16.172 -18.359 1 97 88 GLU A O 1
ATOM 727 N N . GLU A 1 89 ? -0.158 -16.875 -17.844 1 97.19 89 GLU A N 1
ATOM 728 C CA . GLU A 1 89 ? -0.39 -17 -16.422 1 97.19 89 GLU A CA 1
ATOM 729 C C . GLU A 1 89 ? 0.906 -16.812 -15.633 1 97.19 89 GLU A C 1
ATOM 731 O O . GLU A 1 89 ? 1.998 -16.938 -16.188 1 97.19 89 GLU A O 1
ATOM 736 N N . PRO A 1 90 ? 0.772 -16.547 -14.344 1 97.88 90 PRO A N 1
ATOM 737 C CA . PRO A 1 90 ? 1.979 -16.484 -13.516 1 97.88 90 PRO A CA 1
ATOM 738 C C . PRO A 1 90 ? 2.691 -17.828 -13.398 1 97.88 90 PRO A C 1
ATOM 740 O O . PRO A 1 90 ? 2.051 -18.875 -13.477 1 97.88 90 PRO A O 1
ATOM 743 N N . THR A 1 91 ? 4.027 -17.75 -13.18 1 98.06 91 THR A N 1
ATOM 744 C CA . THR A 1 91 ? 4.855 -18.906 -12.875 1 98.06 91 THR A CA 1
ATOM 745 C C . THR A 1 91 ? 5.641 -18.703 -11.586 1 98.06 91 THR A C 1
ATOM 747 O O . THR A 1 91 ? 5.93 -17.562 -11.211 1 98.06 91 THR A O 1
ATOM 750 N N . TYR A 1 92 ? 6.008 -19.766 -10.922 1 98.44 92 TYR A N 1
ATOM 751 C CA . TYR A 1 92 ? 6.629 -19.719 -9.609 1 98.44 92 TYR A CA 1
ATOM 752 C C . TYR A 1 92 ? 7.898 -20.562 -9.57 1 98.44 92 TYR A C 1
ATOM 754 O O . TYR A 1 92 ? 7.867 -21.75 -9.875 1 98.44 92 TYR A O 1
ATOM 762 N N . HIS A 1 93 ? 8.977 -19.922 -9.203 1 98.44 93 HIS A N 1
ATOM 763 C CA . HIS A 1 93 ? 10.266 -20.594 -9.148 1 98.44 93 HIS A CA 1
ATOM 764 C C . HIS A 1 93 ? 10.828 -20.594 -7.73 1 98.44 93 HIS A C 1
ATOM 766 O O . HIS A 1 93 ? 10.898 -19.547 -7.086 1 98.44 93 HIS A O 1
ATOM 772 N N . PHE A 1 94 ? 11.219 -21.766 -7.293 1 98.31 94 PHE A N 1
ATOM 773 C CA . PHE A 1 94 ? 11.836 -21.922 -5.98 1 98.31 94 PHE A CA 1
ATOM 774 C C . PHE A 1 94 ? 13.352 -22.016 -6.105 1 98.31 94 PHE A C 1
ATOM 776 O O . PHE A 1 94 ? 13.875 -22.828 -6.859 1 98.31 94 PHE A O 1
ATOM 783 N N . LYS A 1 95 ? 13.906 -21.031 -5.43 1 97.56 95 LYS A N 1
ATOM 784 C CA . LYS A 1 95 ? 15.367 -21.062 -5.41 1 97.56 95 LYS A CA 1
ATOM 785 C C . LYS A 1 95 ? 15.891 -21.344 -4.008 1 97.56 95 LYS A C 1
ATOM 787 O O . LYS A 1 95 ? 15.555 -20.625 -3.057 1 97.56 95 LYS A O 1
ATOM 792 N N . LYS A 1 96 ? 16.719 -22.375 -3.846 1 96.56 96 LYS A N 1
ATOM 793 C CA . LYS A 1 96 ? 17.297 -22.719 -2.545 1 96.56 96 LYS A CA 1
ATOM 794 C C . LYS A 1 96 ? 18.156 -21.562 -2.018 1 96.56 96 LYS A C 1
ATOM 796 O O . LYS A 1 96 ? 18.922 -20.969 -2.768 1 96.56 96 LYS A O 1
ATOM 801 N N . GLN A 1 97 ? 18 -21.219 -0.731 1 92.5 97 GLN A N 1
ATOM 802 C CA . GLN A 1 97 ? 18.766 -20.172 -0.077 1 92.5 97 GLN A CA 1
ATOM 803 C C . GLN A 1 97 ? 20.203 -20.625 0.172 1 92.5 97 GLN A C 1
ATOM 805 O O . GLN A 1 97 ? 20.469 -21.812 0.375 1 92.5 97 GLN A O 1
ATOM 810 N N . MET B 1 1 ? 14.039 -16.125 3.674 1 90.44 1 MET B N 1
ATOM 811 C CA . MET B 1 1 ? 13.094 -16.281 2.574 1 90.44 1 MET B CA 1
ATOM 812 C C . MET B 1 1 ? 12.852 -14.961 1.859 1 90.44 1 MET B C 1
ATOM 814 O O . MET B 1 1 ? 12.484 -13.969 2.49 1 90.44 1 MET B O 1
ATOM 818 N N . LYS B 1 2 ? 13.227 -14.977 0.599 1 96.31 2 LYS B N 1
ATOM 819 C CA . LYS B 1 2 ? 12.984 -13.789 -0.218 1 96.31 2 LYS B CA 1
ATOM 820 C C . LYS B 1 2 ? 11.797 -14.008 -1.156 1 96.31 2 LYS B C 1
ATOM 822 O O . LYS B 1 2 ? 11.641 -15.086 -1.729 1 96.31 2 LYS B O 1
ATOM 827 N N . LEU B 1 3 ? 10.945 -13.062 -1.361 1 98.06 3 LEU B N 1
ATOM 828 C CA . LEU B 1 3 ? 9.859 -13 -2.334 1 98.06 3 LEU B CA 1
ATOM 829 C C . LEU B 1 3 ? 10.141 -11.953 -3.402 1 98.06 3 LEU B C 1
ATOM 831 O O . LEU B 1 3 ? 10.305 -10.766 -3.088 1 98.06 3 LEU B O 1
ATOM 835 N N . THR B 1 4 ? 10.273 -12.414 -4.609 1 98 4 THR B N 1
ATOM 836 C CA . THR B 1 4 ? 10.484 -11.508 -5.738 1 98 4 THR B CA 1
ATOM 837 C C . THR B 1 4 ? 9.359 -11.664 -6.762 1 98 4 THR B C 1
ATOM 839 O O . THR B 1 4 ? 8.969 -12.781 -7.098 1 98 4 THR B O 1
ATOM 842 N N . VAL B 1 5 ? 8.828 -10.547 -7.195 1 98 5 VAL B N 1
ATOM 843 C CA . VAL B 1 5 ? 7.836 -10.5 -8.266 1 98 5 VAL B CA 1
ATOM 844 C C . VAL B 1 5 ? 8.383 -9.703 -9.445 1 98 5 VAL B C 1
ATOM 846 O O . VAL B 1 5 ? 8.859 -8.578 -9.273 1 98 5 VAL B O 1
ATOM 849 N N . THR B 1 6 ? 8.391 -10.297 -10.57 1 98.06 6 THR B N 1
ATOM 850 C CA . THR B 1 6 ? 8.914 -9.602 -11.742 1 98.06 6 THR B CA 1
ATOM 851 C C . THR B 1 6 ? 7.934 -8.539 -12.219 1 98.06 6 THR B C 1
ATOM 853 O O . THR B 1 6 ? 6.727 -8.648 -11.977 1 98.06 6 THR B O 1
ATOM 856 N N . PRO B 1 7 ? 8.43 -7.578 -12.984 1 97.12 7 PRO B N 1
ATOM 857 C CA . PRO B 1 7 ? 7.531 -6.574 -13.562 1 97.12 7 PRO B CA 1
ATOM 858 C C . PRO B 1 7 ? 6.469 -7.188 -14.469 1 97.12 7 PRO B C 1
ATOM 860 O O . PRO B 1 7 ? 5.316 -6.738 -14.469 1 97.12 7 PRO B O 1
ATOM 863 N N . LYS B 1 8 ? 6.824 -8.141 -15.25 1 97.75 8 LYS B N 1
ATOM 864 C CA . LYS B 1 8 ? 5.859 -8.789 -16.141 1 97.75 8 LYS B CA 1
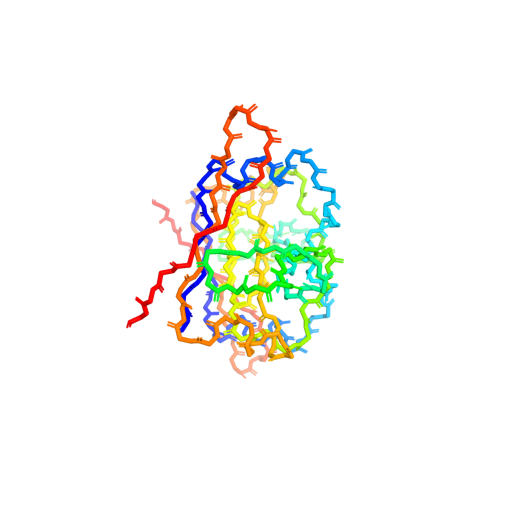ATOM 865 C C . LYS B 1 8 ? 4.758 -9.477 -15.336 1 97.75 8 LYS B C 1
ATOM 867 O O . LYS B 1 8 ? 3.58 -9.406 -15.695 1 97.75 8 LYS B O 1
ATOM 872 N N . ALA B 1 9 ? 5.16 -10.18 -14.297 1 98.19 9 ALA B N 1
ATOM 873 C CA . ALA B 1 9 ? 4.164 -10.812 -13.43 1 98.19 9 ALA B CA 1
ATOM 874 C C . ALA B 1 9 ? 3.279 -9.758 -12.758 1 98.19 9 ALA B C 1
ATOM 876 O O . ALA B 1 9 ? 2.055 -9.906 -12.719 1 98.19 9 ALA B O 1
ATOM 877 N N . GLN B 1 10 ? 3.895 -8.734 -12.211 1 96.31 10 GLN B N 1
ATOM 878 C CA . GLN B 1 10 ? 3.141 -7.66 -11.57 1 96.31 10 GLN B CA 1
ATOM 879 C C . GLN B 1 10 ? 2.092 -7.082 -12.523 1 96.31 10 GLN B C 1
ATOM 881 O O . GLN B 1 10 ? 0.951 -6.84 -12.117 1 96.31 10 GLN B O 1
ATOM 886 N N . LYS B 1 11 ? 2.451 -6.891 -13.781 1 95.25 11 LYS B N 1
ATOM 887 C CA . LYS B 1 11 ? 1.515 -6.355 -14.766 1 95.25 11 LYS B CA 1
ATOM 8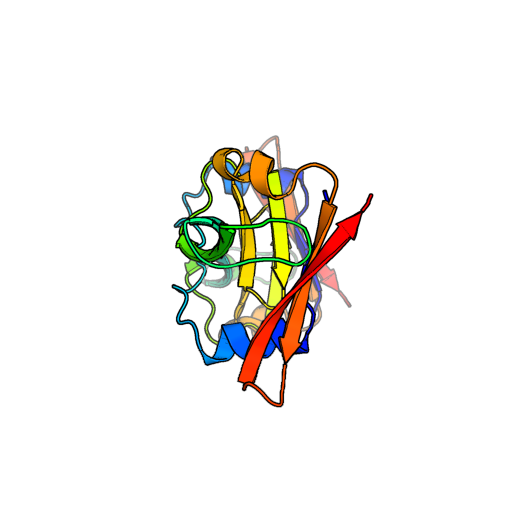88 C C . LYS B 1 11 ? 0.338 -7.305 -14.977 1 95.25 11 LYS B C 1
ATOM 890 O O . LYS B 1 11 ? -0.804 -6.867 -15.117 1 95.25 11 LYS B O 1
ATOM 895 N N . TRP B 1 12 ? 0.577 -8.547 -15.023 1 97.06 12 TRP B N 1
ATOM 896 C CA . TRP B 1 12 ? -0.485 -9.539 -15.156 1 97.06 12 TRP B CA 1
ATOM 897 C C . TRP B 1 12 ? -1.452 -9.461 -13.977 1 97.06 12 TRP B C 1
ATOM 899 O O . TRP B 1 12 ? -2.67 -9.453 -14.172 1 97.06 12 TRP B O 1
ATOM 909 N N . PHE B 1 13 ? -0.95 -9.445 -12.727 1 96.12 13 PHE B N 1
ATOM 910 C CA . PHE B 1 13 ? -1.795 -9.359 -11.539 1 96.12 13 PHE B CA 1
ATOM 911 C C . PHE B 1 13 ? -2.627 -8.078 -11.57 1 96.12 13 PHE B C 1
ATOM 913 O O . PHE B 1 13 ? -3.807 -8.094 -11.211 1 96.12 13 PHE B O 1
ATOM 920 N N . ASP B 1 14 ? -1.989 -7.055 -11.945 1 91.88 14 ASP B N 1
ATOM 921 C CA . ASP B 1 14 ? -2.656 -5.758 -12.016 1 91.88 14 ASP B CA 1
ATOM 922 C C . ASP B 1 14 ? -3.83 -5.801 -12.992 1 91.88 14 ASP B C 1
ATOM 924 O O . ASP B 1 14 ? -4.875 -5.195 -12.742 1 91.88 14 ASP B O 1
ATOM 928 N N . SER B 1 15 ? -3.674 -6.566 -14.078 1 93.5 15 SER B N 1
ATOM 929 C CA . SER B 1 15 ? -4.688 -6.621 -15.125 1 93.5 15 SER B CA 1
ATOM 930 C C . SER B 1 15 ? -5.777 -7.633 -14.781 1 93.5 15 SER B C 1
ATOM 932 O O . SER B 1 15 ? -6.953 -7.406 -15.07 1 93.5 15 SER B O 1
ATOM 934 N N . GLU B 1 16 ? -5.418 -8.719 -14.086 1 94.5 16 GLU B N 1
ATOM 935 C CA . GLU B 1 16 ? -6.328 -9.852 -13.961 1 94.5 16 GLU B CA 1
ATOM 936 C C . GLU B 1 16 ? -7.02 -9.852 -12.602 1 94.5 16 GLU B C 1
ATOM 938 O O . GLU B 1 16 ? -8.078 -10.469 -12.438 1 94.5 16 GLU B O 1
ATOM 943 N N . ILE B 1 17 ? -6.406 -9.234 -11.609 1 91.75 17 ILE B N 1
ATOM 944 C CA . ILE B 1 17 ? -6.93 -9.289 -10.25 1 91.75 17 ILE B CA 1
ATOM 945 C C . ILE B 1 17 ? -7.414 -7.906 -9.82 1 91.75 17 ILE B C 1
ATOM 947 O O . ILE B 1 17 ? -6.668 -6.93 -9.906 1 91.75 17 ILE B O 1
ATOM 951 N N . ASP B 1 18 ? -8.617 -7.762 -9.383 1 87.06 18 ASP B N 1
ATOM 952 C CA . ASP B 1 18 ? -9.188 -6.52 -8.875 1 87.06 18 ASP B CA 1
ATOM 953 C C . ASP B 1 18 ? -8.961 -6.379 -7.371 1 87.06 18 ASP B C 1
ATOM 955 O O . ASP B 1 18 ? -9.547 -7.121 -6.578 1 87.06 18 ASP B O 1
ATOM 959 N N . LEU B 1 19 ? -8.008 -5.531 -6.992 1 84.69 19 LEU B N 1
ATOM 960 C CA . LEU B 1 19 ? -7.758 -5.258 -5.582 1 84.69 19 LEU B CA 1
ATOM 961 C C . LEU B 1 19 ? -8.531 -4.027 -5.117 1 84.69 19 LEU B C 1
ATOM 963 O O . LEU B 1 19 ? -8.656 -3.055 -5.863 1 84.69 19 LEU B O 1
ATOM 967 N N . PRO B 1 20 ? -9.062 -4.23 -3.908 1 78 20 PRO B N 1
ATOM 968 C CA . PRO B 1 20 ? -9.617 -2.986 -3.363 1 78 20 PRO B CA 1
ATOM 969 C C . PRO B 1 20 ? -8.594 -1.859 -3.301 1 78 20 PRO B C 1
ATOM 971 O O . PRO B 1 20 ? -7.402 -2.113 -3.092 1 78 20 PRO B O 1
ATOM 974 N N . GLU B 1 21 ? -8.992 -0.723 -3.654 1 73 21 GLU B N 1
ATOM 975 C CA . GLU B 1 21 ? -8.086 0.425 -3.66 1 73 21 GLU B CA 1
ATOM 976 C C . GLU B 1 21 ? -7.488 0.664 -2.277 1 73 21 GLU B C 1
ATOM 978 O O . GLU B 1 21 ? -8.148 0.438 -1.262 1 73 21 GLU B O 1
ATOM 983 N N . THR B 1 22 ? -6.238 0.944 -2.33 1 79.12 22 THR B N 1
ATOM 984 C CA . THR B 1 22 ? -5.523 1.251 -1.097 1 79.12 22 THR B CA 1
ATOM 985 C C . THR B 1 22 ? -5.809 2.682 -0.647 1 79.12 22 THR B C 1
ATOM 987 O O . THR B 1 22 ? -5.699 3.619 -1.44 1 79.12 22 THR B O 1
ATOM 990 N N . TYR B 1 23 ? -6.383 2.754 0.565 1 87.88 23 TYR B N 1
ATOM 991 C CA . TYR B 1 23 ? -6.555 4.074 1.161 1 87.88 23 TYR B CA 1
ATOM 992 C C . TYR B 1 23 ? -5.219 4.633 1.641 1 87.88 23 TYR B C 1
ATOM 994 O O . TYR B 1 23 ? -4.297 3.873 1.949 1 87.88 23 TYR B O 1
ATOM 1002 N N . GLY B 1 24 ? -5.098 5.922 1.572 1 93.06 24 GLY B N 1
ATOM 1003 C CA . GLY B 1 24 ? -3.943 6.633 2.094 1 93.06 24 GLY B CA 1
ATOM 1004 C C . GLY B 1 24 ? -4.289 8 2.654 1 93.06 24 GLY B C 1
ATOM 1005 O O . GLY B 1 24 ? -5.465 8.344 2.793 1 93.06 24 GLY B O 1
ATOM 1006 N N . ILE B 1 25 ? -3.248 8.656 3.049 1 96.62 25 ILE B N 1
ATOM 1007 C CA . ILE B 1 25 ? -3.381 10.016 3.572 1 96.62 25 ILE B CA 1
ATOM 1008 C C . ILE B 1 25 ? -3.055 11.023 2.477 1 96.62 25 ILE B C 1
ATOM 1010 O O . ILE B 1 25 ? -1.925 11.078 1.984 1 96.62 25 ILE B O 1
ATOM 1014 N N . ARG B 1 26 ? -4.043 11.828 2.088 1 97.88 26 ARG B N 1
ATOM 1015 C CA . ARG B 1 26 ? -3.904 12.891 1.094 1 97.88 26 ARG B CA 1
ATOM 1016 C C . ARG B 1 26 ? -3.584 14.227 1.756 1 97.88 26 ARG B C 1
ATOM 1018 O O . ARG B 1 26 ? -4.254 14.625 2.711 1 97.88 26 ARG B O 1
ATOM 1025 N N . PHE B 1 27 ? -2.537 14.844 1.275 1 98.69 27 PHE B N 1
ATOM 1026 C CA . PHE B 1 27 ? -2.258 16.219 1.674 1 98.69 27 PHE B CA 1
ATOM 1027 C C . PHE B 1 27 ? -2.775 17.203 0.629 1 98.69 27 PHE B C 1
ATOM 1029 O O . PHE B 1 27 ? -2.621 16.969 -0.573 1 98.69 27 PHE B O 1
ATOM 1036 N N . PHE B 1 28 ? -3.412 18.25 1.103 1 98.69 28 PHE B N 1
ATOM 1037 C CA . PHE B 1 28 ? -3.943 19.266 0.206 1 98.69 28 PHE B CA 1
ATOM 1038 C C . PHE B 1 28 ? -3.979 20.625 0.892 1 98.69 28 PHE B C 1
ATOM 1040 O O . PHE B 1 28 ? -3.787 20.719 2.105 1 98.69 28 PHE B O 1
ATOM 1047 N N . GLY B 1 29 ? -4.105 21.641 0.097 1 98.19 29 GLY B N 1
ATOM 1048 C CA . GLY B 1 29 ? -4.27 22.984 0.637 1 98.19 29 GLY B CA 1
ATOM 1049 C C . GLY B 1 29 ? -5.703 23.297 1.019 1 98.19 29 GLY B C 1
ATOM 1050 O O . GLY B 1 29 ? -6.637 22.938 0.299 1 98.19 29 GLY B O 1
ATOM 1051 N N . LYS B 1 30 ? -5.871 23.891 2.152 1 97.5 30 LYS B N 1
ATOM 1052 C CA . LYS B 1 30 ? -7.199 24.328 2.561 1 97.5 30 LYS B CA 1
ATOM 1053 C C . LYS B 1 30 ? -7.188 25.797 2.973 1 97.5 30 LYS B C 1
ATOM 1055 O O . LYS B 1 30 ? -6.156 26.328 3.391 1 97.5 30 LYS B O 1
ATOM 1060 N N . VAL B 1 31 ? -8.461 26.281 2.928 1 95.69 31 VAL B N 1
ATOM 1061 C CA . VAL B 1 31 ? -8.625 27.688 3.24 1 95.69 31 VAL B CA 1
ATOM 1062 C C . VAL B 1 31 ? -8.617 27.891 4.754 1 95.69 31 VAL B C 1
ATOM 1064 O O . VAL B 1 31 ? -9.289 27.156 5.488 1 95.69 31 VAL B O 1
ATOM 1067 N N . TYR B 1 32 ? -7.816 28.797 5.328 1 95.62 32 TYR B N 1
ATOM 1068 C CA . TYR B 1 32 ? -7.68 29.281 6.699 1 95.62 32 TYR B CA 1
ATOM 1069 C C . TYR B 1 32 ? -6.355 28.828 7.305 1 95.62 32 TYR B C 1
ATOM 1071 O O . TYR B 1 32 ? -5.957 27.672 7.145 1 95.62 32 TYR B O 1
ATOM 1079 N N . GLY B 1 33 ? -5.777 29.797 7.84 1 96.06 33 GLY B N 1
ATOM 1080 C CA . GLY B 1 33 ? -4.504 29.5 8.484 1 96.06 33 GLY B CA 1
ATOM 1081 C C . GLY B 1 33 ? -3.314 30.062 7.719 1 96.06 33 GLY B C 1
ATOM 1082 O O . GLY B 1 33 ? -3.404 31.125 7.117 1 96.06 33 GLY B O 1
ATOM 1083 N N . LYS B 1 34 ? -2.164 29.453 7.91 1 97.06 34 LYS B N 1
ATOM 1084 C CA . LYS B 1 34 ? -0.932 29.906 7.266 1 97.06 34 LYS B CA 1
ATOM 1085 C C . LYS B 1 34 ? 0.101 28.781 7.223 1 97.06 34 LYS B C 1
ATOM 1087 O O . LYS B 1 34 ? 0.123 27.922 8.102 1 97.06 34 LYS B O 1
ATOM 1092 N N . THR B 1 35 ? 0.866 28.812 6.168 1 97.44 35 THR B N 1
ATOM 1093 C CA . THR B 1 35 ? 2.062 27.969 6.113 1 97.44 35 THR B CA 1
ATOM 1094 C C . THR B 1 35 ? 3.322 28.828 6.148 1 97.44 35 THR B C 1
ATOM 1096 O O . THR B 1 35 ? 3.246 30.047 6.359 1 97.44 35 THR B O 1
ATOM 1099 N N . GLU B 1 36 ? 4.402 28.156 5.965 1 97.56 36 GLU B N 1
ATOM 1100 C CA . GLU B 1 36 ? 5.676 28.859 5.848 1 97.56 36 GLU B CA 1
ATOM 1101 C C . GLU B 1 36 ? 5.711 29.719 4.59 1 97.56 36 GLU B C 1
ATOM 1103 O O . GLU B 1 36 ? 6.469 30.703 4.52 1 97.56 36 GLU B O 1
ATOM 1108 N N . VAL B 1 37 ? 4.828 29.391 3.576 1 97 37 VAL B N 1
ATOM 1109 C CA . VAL B 1 37 ? 5.012 30.062 2.295 1 97 37 VAL B CA 1
ATOM 1110 C C . VAL B 1 37 ? 3.668 30.578 1.782 1 97 37 VAL B C 1
ATOM 1112 O O . VAL B 1 37 ? 3.604 31.234 0.743 1 97 37 VAL B O 1
ATOM 1115 N N . HIS B 1 38 ? 2.623 30.234 2.447 1 96.56 38 HIS B N 1
ATOM 1116 C CA . HIS B 1 38 ? 1.297 30.672 2.031 1 96.56 38 HIS B CA 1
ATOM 1117 C C . HIS B 1 38 ? 0.583 31.406 3.162 1 96.56 38 HIS B C 1
ATOM 1119 O O . HIS B 1 38 ? 0.479 30.891 4.277 1 96.56 38 HIS B O 1
ATOM 1125 N N . ASP B 1 39 ? 0.003 32.562 2.83 1 96.81 39 ASP B N 1
ATOM 1126 C CA . ASP B 1 39 ? -0.911 33.25 3.738 1 96.81 39 ASP B CA 1
ATOM 1127 C C . ASP B 1 39 ? -2.363 32.875 3.438 1 96.81 39 ASP B C 1
ATOM 1129 O O . ASP B 1 39 ? -2.781 32.875 2.277 1 96.81 39 ASP B O 1
ATOM 1133 N N . GLY B 1 40 ? -3.15 32.594 4.457 1 97.12 40 GLY B N 1
ATOM 1134 C CA . GLY B 1 40 ? -4.57 32.344 4.293 1 97.12 40 GLY B CA 1
ATOM 1135 C C . GLY B 1 40 ? -4.867 30.875 3.967 1 97.12 40 GLY B C 1
ATOM 1136 O O . GLY B 1 40 ? -6.027 30.5 3.793 1 97.12 40 GLY B O 1
ATOM 1137 N N . PHE B 1 41 ? -3.799 30.156 3.795 1 97.69 41 PHE B N 1
ATOM 1138 C CA . PHE B 1 41 ? -3.957 28.734 3.5 1 97.69 41 PHE B CA 1
ATOM 1139 C C . PHE B 1 41 ? -3.133 27.891 4.461 1 97.69 41 PHE B C 1
ATOM 1141 O O . PHE B 1 41 ? -2.084 28.328 4.941 1 97.69 41 PHE B O 1
ATOM 1148 N N . SER B 1 42 ? -3.605 26.672 4.73 1 97.69 42 SER B N 1
ATOM 1149 C CA . SER B 1 42 ? -2.836 25.688 5.488 1 97.69 42 SER B CA 1
ATOM 1150 C C . SER B 1 42 ? -2.924 24.312 4.859 1 97.69 42 SER B C 1
ATOM 1152 O O . SER B 1 42 ? -3.566 24.141 3.822 1 97.69 42 SER B O 1
ATOM 1154 N N . ILE B 1 43 ? -2.238 23.328 5.457 1 98.06 43 ILE B N 1
ATOM 1155 C CA . ILE B 1 43 ? -2.256 21.969 4.922 1 98.06 43 ILE B CA 1
ATOM 1156 C C . ILE B 1 43 ? -3.422 21.188 5.523 1 98.06 43 ILE B C 1
ATOM 1158 O O . ILE B 1 43 ? -3.596 21.172 6.746 1 98.06 43 ILE B O 1
ATOM 1162 N N . GLY B 1 44 ? -4.246 20.656 4.73 1 97.5 44 GLY B N 1
ATOM 1163 C CA . GLY B 1 44 ? -5.234 19.672 5.141 1 97.5 44 GLY B CA 1
ATOM 1164 C C . GLY B 1 44 ? -4.816 18.234 4.855 1 97.5 44 GLY B C 1
ATOM 1165 O O . GLY B 1 44 ? -3.906 18 4.055 1 97.5 44 GLY B O 1
ATOM 1166 N N . MET B 1 45 ? -5.469 17.312 5.566 1 97.25 45 MET B N 1
ATOM 1167 C CA . MET B 1 45 ? -5.254 15.891 5.305 1 97.25 45 MET B CA 1
ATOM 1168 C C . MET B 1 45 ? -6.582 15.141 5.27 1 97.25 45 MET B C 1
ATOM 1170 O O . MET B 1 45 ? -7.527 15.508 5.965 1 97.25 45 MET B O 1
ATOM 1174 N N . SER B 1 46 ? -6.617 14.133 4.469 1 96.38 46 SER B N 1
ATOM 1175 C CA . SER B 1 46 ? -7.789 13.266 4.41 1 96.38 46 SER B CA 1
ATOM 1176 C C . SER B 1 46 ? -7.391 11.828 4.094 1 96.38 46 SER B C 1
ATOM 1178 O O . SER B 1 46 ? -6.355 11.586 3.469 1 96.38 46 SER B O 1
ATOM 11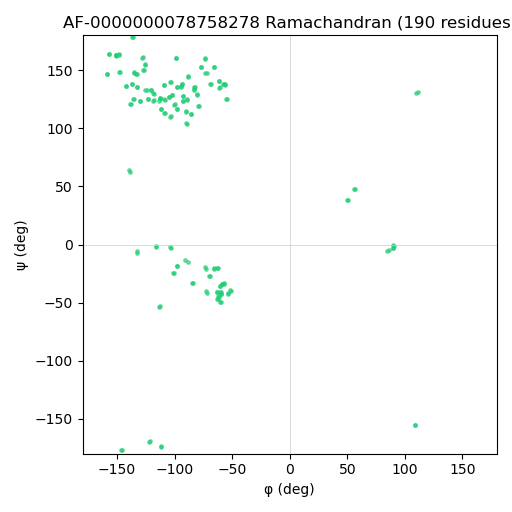80 N N . VAL B 1 47 ? -8.195 10.891 4.652 1 95.31 47 VAL B N 1
ATOM 1181 C CA . VAL B 1 47 ? -8.047 9.484 4.273 1 95.31 47 VAL B CA 1
ATOM 1182 C C . VAL B 1 47 ? -8.867 9.195 3.023 1 95.31 47 VAL B C 1
ATOM 1184 O O . VAL B 1 47 ? -10.102 9.227 3.064 1 95.31 47 VAL B O 1
ATOM 1187 N N . GLU B 1 48 ? -8.172 8.914 1.9 1 93.19 48 GLU B N 1
ATOM 1188 C CA . GLU B 1 48 ? -8.844 8.703 0.624 1 93.19 48 GLU B CA 1
ATOM 1189 C C . GLU B 1 48 ? -8.094 7.699 -0.244 1 93.19 48 GLU B C 1
ATOM 1191 O O . GLU B 1 48 ? -6.934 7.383 0.027 1 93.19 48 GLU B O 1
ATOM 1196 N N . GLN B 1 49 ? -8.805 7.199 -1.254 1 88.75 49 GLN B N 1
ATOM 1197 C CA . GLN B 1 49 ? -8.141 6.461 -2.322 1 88.75 49 GLN B CA 1
ATOM 1198 C C . GLN B 1 49 ? -7.57 7.406 -3.375 1 88.75 49 GLN B C 1
ATOM 1200 O O . GLN B 1 49 ? -8.25 8.328 -3.818 1 88.75 49 GLN B O 1
ATOM 1205 N N . PRO B 1 50 ? -6.32 7.129 -3.729 1 91.25 50 PRO B N 1
ATOM 1206 C CA . PRO B 1 50 ? -5.777 7.973 -4.793 1 91.25 50 PRO B CA 1
ATOM 1207 C C . PRO B 1 50 ? -6.559 7.852 -6.102 1 91.25 50 PRO B C 1
ATOM 1209 O O . PRO B 1 50 ? -7.004 6.754 -6.457 1 91.25 50 PRO B O 1
ATOM 1212 N N . GLU B 1 51 ? -6.738 8.984 -6.781 1 91.25 51 GLU B N 1
ATOM 1213 C CA . GLU B 1 51 ? -7.375 9 -8.094 1 91.25 51 GLU B CA 1
ATOM 1214 C C . GLU B 1 51 ? -6.387 9.398 -9.188 1 91.25 51 GLU B C 1
ATOM 1216 O O . GLU B 1 51 ? -6.129 8.617 -10.109 1 91.25 51 GLU B O 1
ATOM 1221 N N . HIS B 1 52 ? -5.68 10.508 -9.094 1 94.31 52 HIS B N 1
ATOM 1222 C CA . HIS B 1 52 ? -4.648 11.008 -10 1 94.31 52 HIS B CA 1
ATOM 1223 C C . HIS B 1 52 ? -3.482 11.609 -9.227 1 94.31 52 HIS B C 1
ATOM 1225 O O . HIS B 1 52 ? -3.197 12.805 -9.344 1 94.31 52 HIS B O 1
ATOM 1231 N N . PRO B 1 53 ? -2.812 10.75 -8.469 1 94.81 53 PRO B N 1
ATOM 1232 C CA . PRO B 1 53 ? -1.748 11.297 -7.617 1 94.81 53 PRO B CA 1
ATOM 1233 C C . PRO B 1 53 ? -0.553 11.797 -8.422 1 94.81 53 PRO B C 1
ATOM 1235 O O . PRO B 1 53 ? -0.153 11.164 -9.406 1 94.81 53 PRO B O 1
ATOM 1238 N N . VAL B 1 54 ? 0.019 12.93 -8.078 1 96.25 54 VAL B N 1
ATOM 1239 C CA . VAL B 1 54 ? 1.226 13.438 -8.719 1 96.25 54 VAL B CA 1
ATOM 1240 C C . VAL B 1 54 ? 2.449 13.086 -7.871 1 96.25 54 VAL B C 1
ATOM 1242 O O . VAL B 1 54 ? 3.582 13.148 -8.352 1 96.25 54 VAL B O 1
ATOM 1245 N N . LYS B 1 55 ? 2.211 12.773 -6.629 1 96.56 55 LYS B N 1
ATOM 1246 C CA . LYS B 1 55 ? 3.258 12.305 -5.723 1 96.56 55 LYS B CA 1
ATOM 1247 C C . LYS B 1 55 ? 2.734 11.211 -4.793 1 96.56 55 LYS B C 1
ATOM 1249 O O . LYS B 1 55 ? 1.607 11.297 -4.301 1 96.56 55 LYS B O 1
ATOM 1254 N N . LYS B 1 56 ? 3.535 10.203 -4.637 1 93.19 56 LYS B N 1
ATOM 1255 C CA . LYS B 1 56 ? 3.234 9.125 -3.709 1 93.19 56 LYS B CA 1
ATOM 1256 C C . LYS B 1 56 ? 4.473 8.719 -2.918 1 93.19 56 LYS B C 1
ATOM 1258 O O . LYS B 1 56 ? 5.578 8.664 -3.467 1 93.19 56 LYS B O 1
ATOM 1263 N N . VAL B 1 57 ? 4.242 8.492 -1.645 1 92.12 57 VAL B N 1
ATOM 1264 C CA . VAL B 1 57 ? 5.27 7.918 -0.779 1 92.12 57 VAL B CA 1
ATOM 1265 C C . VAL B 1 57 ? 4.656 6.832 0.101 1 92.12 57 VAL B C 1
ATOM 1267 O O . VAL B 1 57 ? 3.617 7.047 0.731 1 92.12 57 VAL B O 1
ATOM 1270 N N . GLU B 1 58 ? 5.176 5.711 0.067 1 85.38 58 GLU B N 1
ATOM 1271 C CA . GLU B 1 58 ? 4.742 4.625 0.941 1 85.38 58 GLU B CA 1
ATOM 1272 C C . GLU B 1 58 ? 5.742 4.395 2.072 1 85.38 58 GLU B C 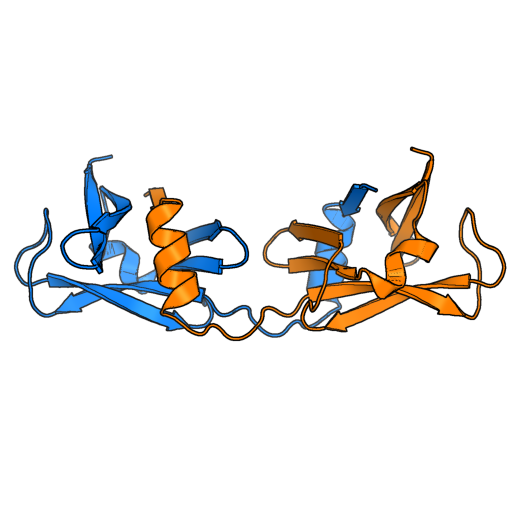1
ATOM 1274 O O . GLU B 1 58 ? 6.941 4.262 1.83 1 85.38 58 GLU B O 1
ATOM 1279 N N . MET B 1 59 ? 5.254 4.406 3.242 1 83.81 59 MET B N 1
ATOM 1280 C CA . MET B 1 59 ? 6.094 4.168 4.414 1 83.81 59 MET B CA 1
ATOM 1281 C C . MET B 1 59 ? 5.379 3.27 5.418 1 83.81 59 MET B C 1
ATOM 1283 O O . MET B 1 59 ? 4.297 3.607 5.902 1 83.81 59 MET B O 1
ATOM 1287 N N . ASP B 1 60 ? 6.004 2.139 5.715 1 80.25 60 ASP B N 1
ATOM 1288 C CA . ASP B 1 60 ? 5.48 1.187 6.688 1 80.25 60 ASP B CA 1
ATOM 1289 C C . ASP B 1 60 ? 4.016 0.86 6.402 1 80.25 60 ASP B C 1
ATOM 1291 O O . ASP B 1 60 ? 3.174 0.92 7.301 1 80.25 60 ASP B O 1
ATOM 1295 N N . GLY B 1 61 ? 3.641 0.741 5.188 1 76.31 61 GLY B N 1
ATOM 1296 C CA . GLY B 1 61 ? 2.324 0.293 4.762 1 76.31 61 GLY B CA 1
ATOM 1297 C C . GLY B 1 61 ? 1.33 1.429 4.605 1 76.31 61 GLY B C 1
ATOM 1298 O O . GLY B 1 61 ? 0.18 1.204 4.223 1 76.31 61 GLY B O 1
ATOM 1299 N N . THR B 1 62 ? 1.813 2.617 4.938 1 87.06 62 THR B N 1
ATOM 1300 C CA . THR B 1 62 ? 0.938 3.777 4.809 1 87.06 62 THR B CA 1
ATOM 1301 C C . THR B 1 62 ? 1.275 4.57 3.551 1 87.06 62 THR B C 1
ATOM 1303 O O . THR B 1 62 ? 2.443 4.867 3.291 1 87.06 62 THR B O 1
ATOM 1306 N N . LEU B 1 63 ? 0.273 4.82 2.803 1 90.12 63 LEU B N 1
ATOM 1307 C CA . LEU B 1 63 ? 0.435 5.633 1.602 1 90.12 63 LEU B CA 1
ATOM 1308 C C . LEU B 1 63 ? 0.16 7.105 1.896 1 90.12 63 LEU B C 1
ATOM 1310 O O . LEU B 1 63 ? -0.872 7.441 2.484 1 90.12 63 LEU B O 1
ATOM 1314 N N . PHE B 1 64 ? 1.104 7.93 1.604 1 96.12 64 PHE B N 1
ATOM 1315 C CA . PHE B 1 64 ? 0.95 9.375 1.604 1 96.12 64 PHE B CA 1
ATOM 1316 C C . PHE B 1 64 ? 0.974 9.93 0.183 1 96.12 64 PHE B C 1
ATOM 1318 O O . PHE B 1 64 ? 1.798 9.508 -0.634 1 96.12 64 PHE B O 1
ATOM 1325 N N . PHE B 1 65 ? 0.055 10.875 -0.089 1 96.56 65 PHE B N 1
ATOM 1326 C CA . PHE B 1 65 ? 0.081 11.289 -1.486 1 96.56 65 PHE B CA 1
ATOM 1327 C C . PHE B 1 65 ? -0.511 12.688 -1.647 1 96.56 65 PHE B C 1
ATOM 1329 O O . PHE B 1 65 ? -1.104 13.227 -0.712 1 96.56 65 PHE B O 1
ATOM 1336 N N . ILE B 1 66 ? -0.223 13.281 -2.818 1 98.25 66 ILE B N 1
ATOM 1337 C CA . ILE B 1 66 ? -0.757 14.555 -3.291 1 98.25 66 ILE B CA 1
ATOM 1338 C C . ILE B 1 66 ? -1.441 14.359 -4.641 1 98.25 66 ILE B C 1
ATOM 1340 O O . ILE B 1 66 ? -0.862 13.766 -5.559 1 98.25 66 ILE B O 1
ATOM 1344 N N . GLU B 1 67 ? -2.695 14.781 -4.688 1 98.19 67 GLU B N 1
ATOM 1345 C CA . GLU B 1 67 ? -3.459 14.68 -5.926 1 98.19 67 GLU B CA 1
ATOM 1346 C C . GLU B 1 67 ? -3.061 15.773 -6.914 1 98.19 67 GLU B C 1
ATOM 1348 O O . GLU B 1 67 ? -2.586 16.828 -6.512 1 98.19 67 GLU B O 1
ATOM 1353 N N . GLU B 1 68 ? -3.229 15.484 -8.18 1 98.06 68 GLU B N 1
ATOM 1354 C CA . GLU B 1 68 ? -3.008 16.469 -9.234 1 98.06 68 GLU B CA 1
ATOM 1355 C C . GLU B 1 68 ? -3.771 17.766 -8.953 1 98.06 68 GLU B C 1
ATOM 1357 O O . GLU B 1 68 ? -3.244 18.859 -9.156 1 98.06 68 GLU B O 1
ATOM 1362 N N . ALA B 1 69 ? -4.969 17.641 -8.461 1 97.44 69 ALA B N 1
ATOM 1363 C CA . ALA B 1 69 ? -5.832 18.781 -8.164 1 97.44 69 ALA B CA 1
ATOM 1364 C C . ALA B 1 69 ? -5.215 19.672 -7.086 1 97.44 69 ALA B C 1
ATOM 1366 O O . ALA B 1 69 ? -5.582 20.844 -6.953 1 97.44 69 ALA B O 1
ATOM 1367 N N . ASP B 1 70 ? -4.289 19.156 -6.297 1 97.88 70 ASP B N 1
ATOM 1368 C CA . ASP B 1 70 ? -3.699 19.875 -5.176 1 97.88 70 ASP B CA 1
ATOM 1369 C C . ASP B 1 70 ? -2.297 20.375 -5.523 1 97.88 70 ASP B C 1
ATOM 1371 O O . ASP B 1 70 ? -1.66 21.062 -4.719 1 97.88 70 ASP B O 1
ATOM 1375 N N . GLU B 1 71 ? -1.795 20.062 -6.688 1 97.81 71 GLU B N 1
ATOM 1376 C CA . GLU B 1 71 ? -0.413 20.344 -7.062 1 97.81 71 GLU B CA 1
ATOM 1377 C C . GLU B 1 71 ? -0.107 21.844 -6.977 1 97.81 71 GLU B C 1
ATOM 1379 O O . GLU B 1 71 ? 1.005 22.234 -6.613 1 97.81 71 GLU B O 1
ATOM 1384 N N . TRP B 1 72 ? -1.016 22.688 -7.258 1 97.12 72 TRP B N 1
ATOM 1385 C CA . TRP B 1 72 ? -0.828 24.141 -7.25 1 97.12 72 TRP B CA 1
ATOM 1386 C C . TRP B 1 72 ? -0.335 24.625 -5.891 1 97.12 72 TRP B C 1
ATOM 1388 O O . TRP B 1 72 ? 0.422 25.594 -5.801 1 97.12 72 TRP B O 1
ATOM 1398 N N . PHE B 1 73 ? -0.774 23.969 -4.852 1 97.81 73 PHE B N 1
ATOM 1399 C CA . PHE B 1 73 ? -0.485 24.375 -3.482 1 97.81 73 PHE B CA 1
ATOM 1400 C C . PHE B 1 73 ? 0.966 24.078 -3.125 1 97.81 73 PHE B C 1
ATOM 1402 O O . PHE B 1 73 ? 1.544 24.75 -2.256 1 97.81 73 PHE B O 1
ATOM 1409 N N . PHE B 1 74 ? 1.607 23.156 -3.865 1 98.19 74 PHE B N 1
ATOM 1410 C CA . PHE B 1 74 ? 2.943 22.688 -3.521 1 98.19 74 PHE B CA 1
ATOM 1411 C C . PHE B 1 74 ? 3.945 23.062 -4.605 1 98.19 74 PHE B C 1
ATOM 1413 O O . PHE B 1 74 ? 5.125 22.719 -4.52 1 98.19 74 PHE B O 1
ATOM 1420 N N . LYS B 1 75 ? 3.453 23.719 -5.676 1 96.12 75 LYS B N 1
ATOM 1421 C CA . LYS B 1 75 ? 4.281 24.047 -6.832 1 96.12 75 LYS B CA 1
ATOM 1422 C C . LYS B 1 75 ? 5.512 24.844 -6.426 1 96.12 75 LYS B C 1
ATOM 1424 O O . LYS B 1 75 ? 5.398 25.859 -5.734 1 96.12 75 LYS B O 1
ATOM 1429 N N . GLY B 1 76 ? 6.66 24.359 -6.797 1 96.81 76 GLY B N 1
ATOM 1430 C CA . GLY B 1 76 ? 7.902 25.062 -6.52 1 96.81 76 GLY B CA 1
ATOM 1431 C C . GLY B 1 76 ? 8.523 24.672 -5.188 1 96.81 76 GLY B C 1
ATOM 1432 O O . GLY B 1 76 ? 9.594 25.172 -4.832 1 96.81 76 GLY B O 1
ATOM 1433 N N . TYR B 1 77 ? 7.863 23.766 -4.438 1 97.94 77 TYR B N 1
ATOM 1434 C CA . TYR B 1 77 ? 8.359 23.406 -3.109 1 97.94 77 TYR B CA 1
ATOM 1435 C C . TYR B 1 77 ? 8.375 21.891 -2.918 1 97.94 77 TYR B C 1
ATOM 1437 O O . TYR B 1 77 ? 7.512 21.188 -3.447 1 97.94 77 TYR B O 1
ATOM 1445 N N . ASP B 1 78 ? 9.305 21.484 -2.205 1 98.12 78 ASP B N 1
ATOM 1446 C CA . ASP B 1 78 ? 9.266 20.156 -1.597 1 98.12 78 ASP B CA 1
ATOM 1447 C C . ASP B 1 78 ? 8.57 20.203 -0.238 1 98.12 78 ASP B C 1
ATOM 1449 O O . ASP B 1 78 ? 8.711 21.172 0.507 1 98.12 78 ASP B O 1
ATOM 1453 N N . LEU B 1 79 ? 7.91 19.234 0.049 1 98.5 79 LEU B N 1
ATOM 1454 C CA . LEU B 1 79 ? 7.223 19.156 1.334 1 98.5 79 LEU B CA 1
ATOM 1455 C C . LEU B 1 79 ? 7.879 18.125 2.244 1 98.5 79 LEU B C 1
ATOM 1457 O O . LEU B 1 79 ? 8.055 16.969 1.854 1 98.5 79 LEU B O 1
ATOM 1461 N N . LEU B 1 80 ? 8.242 18.578 3.393 1 98.56 80 LEU B N 1
ATOM 1462 C CA . LEU B 1 80 ? 8.688 17.688 4.465 1 98.56 80 LEU B CA 1
ATOM 1463 C C . LEU B 1 80 ? 7.648 17.625 5.578 1 98.56 80 LEU B C 1
ATOM 1465 O O . LEU B 1 80 ? 7.34 18.641 6.207 1 98.56 80 LEU B O 1
ATOM 1469 N N . VAL B 1 81 ? 7.059 16.469 5.734 1 98.56 81 VAL B N 1
ATOM 1470 C CA . VAL B 1 81 ? 6.148 16.203 6.844 1 98.56 81 VAL B CA 1
ATOM 1471 C C . VAL B 1 81 ? 6.926 15.648 8.031 1 98.56 81 VAL B C 1
ATOM 1473 O O . VAL B 1 81 ? 7.508 14.562 7.949 1 98.56 81 VAL B O 1
ATOM 1476 N N . ASP B 1 82 ? 6.93 16.406 9.047 1 98.56 82 ASP B N 1
ATOM 1477 C CA . ASP B 1 82 ? 7.648 16.047 10.258 1 98.56 82 ASP B CA 1
ATOM 1478 C C . ASP B 1 82 ? 6.711 16 11.461 1 98.56 82 ASP B C 1
ATOM 1480 O O . ASP B 1 82 ? 5.488 15.961 11.305 1 98.56 82 ASP B O 1
ATOM 1484 N N . TYR B 1 83 ? 7.242 15.891 12.703 1 98.69 83 TYR B N 1
ATOM 1485 C CA . TYR B 1 83 ? 6.473 15.773 13.938 1 98.69 83 TYR B CA 1
ATOM 1486 C C . TYR B 1 83 ? 6.996 16.719 15.008 1 98.69 83 TYR B C 1
ATOM 1488 O O . TYR B 1 83 ? 8.211 16.875 15.172 1 98.69 83 TYR B O 1
ATOM 1496 N N . ASP B 1 84 ? 6.051 17.391 15.68 1 98.12 84 ASP B N 1
ATOM 1497 C CA . ASP B 1 84 ? 6.387 18.25 16.812 1 98.12 84 ASP B CA 1
ATOM 1498 C C . ASP B 1 84 ? 6.031 17.578 18.141 1 98.12 84 ASP B C 1
ATOM 1500 O O . ASP B 1 84 ? 4.855 17.469 18.5 1 98.12 84 ASP B O 1
ATOM 1504 N N . PRO B 1 85 ? 6.996 17.172 18.938 1 96.69 85 PRO B N 1
ATOM 1505 C CA . PRO B 1 85 ? 6.707 16.469 20.188 1 96.69 85 PRO B CA 1
ATOM 1506 C C . PRO B 1 85 ? 6.066 17.375 21.234 1 96.69 85 PRO B C 1
ATOM 1508 O O . PRO B 1 85 ? 5.367 16.891 22.125 1 96.69 85 PRO B O 1
ATOM 1511 N N . ASN B 1 86 ? 6.352 18.641 21.141 1 97.69 86 ASN B N 1
ATOM 1512 C CA . ASN B 1 86 ? 5.758 19.562 22.094 1 97.69 86 ASN B CA 1
ATOM 1513 C C . ASN B 1 86 ? 4.27 19.766 21.828 1 97.69 86 ASN B C 1
ATOM 1515 O O . ASN B 1 86 ? 3.461 19.766 22.766 1 97.69 86 ASN B O 1
ATOM 1519 N N . LEU B 1 87 ? 3.891 19.891 20.641 1 96.56 87 LEU B N 1
ATOM 1520 C CA . LEU B 1 87 ? 2.5 20.094 20.25 1 96.56 87 LEU B CA 1
ATOM 1521 C C . LEU B 1 87 ? 1.786 18.766 20.047 1 96.56 87 LEU B C 1
ATOM 1523 O O . LEU B 1 87 ? 0.556 18.719 19.969 1 96.56 87 LEU B O 1
ATOM 1527 N N . GLU B 1 88 ? 2.5 17.703 19.938 1 97 88 GLU B N 1
ATOM 1528 C CA . GLU B 1 88 ? 2.006 16.359 19.703 1 97 88 GLU B CA 1
ATOM 1529 C C . GLU B 1 88 ? 1.17 16.297 18.438 1 97 88 GLU B C 1
ATOM 1531 O O . GLU B 1 88 ? 0.058 15.758 18.438 1 97 88 GLU B O 1
ATOM 1536 N N . GLU B 1 89 ? 1.663 16.859 17.375 1 97.25 89 GLU B N 1
ATOM 1537 C CA . GLU B 1 89 ? 0.996 16.875 16.078 1 97.25 89 GLU B CA 1
ATOM 1538 C C . GLU B 1 89 ? 2.01 16.938 14.938 1 97.25 89 GLU B C 1
ATOM 1540 O O . GLU B 1 89 ? 3.164 17.312 15.141 1 97.25 89 GLU B O 1
ATOM 1545 N N . PRO B 1 90 ? 1.554 16.609 13.734 1 97.94 90 PRO B N 1
ATOM 1546 C CA . PRO B 1 90 ? 2.447 16.766 12.586 1 97.94 90 PRO B CA 1
ATOM 1547 C C . PRO B 1 90 ? 2.793 18.219 12.297 1 97.94 90 PRO B C 1
ATOM 1549 O O . PRO B 1 90 ? 2.002 19.109 12.602 1 97.94 90 PRO B O 1
ATOM 1552 N N . THR B 1 91 ? 3.988 18.406 11.68 1 98.06 91 THR B N 1
ATOM 1553 C CA . THR B 1 91 ? 4.422 19.703 11.18 1 98.06 91 THR B CA 1
ATOM 1554 C C . THR B 1 91 ? 4.812 19.609 9.711 1 98.06 91 THR B C 1
ATOM 1556 O O . THR B 1 91 ? 5.199 18.547 9.227 1 98.06 91 THR B O 1
ATOM 1559 N N . TYR B 1 92 ? 4.742 20.719 9 1 98.5 92 TYR B N 1
ATOM 1560 C CA . TYR B 1 92 ? 4.934 20.766 7.551 1 98.5 92 TYR B CA 1
ATOM 1561 C C . TYR B 1 92 ? 5.926 21.844 7.16 1 98.5 92 TYR B C 1
ATOM 1563 O O . TYR B 1 92 ? 5.738 23.016 7.496 1 98.5 92 TYR B O 1
ATOM 1571 N N . HIS B 1 93 ? 6.949 21.422 6.461 1 98.44 93 HIS B N 1
ATOM 1572 C CA . HIS B 1 93 ? 7.996 22.359 6.043 1 98.44 93 HIS B CA 1
ATOM 1573 C C . HIS B 1 93 ? 8.102 22.422 4.523 1 98.44 93 HIS B C 1
ATOM 1575 O O . HIS B 1 93 ? 8.188 21.391 3.859 1 98.44 93 HIS B O 1
ATOM 1581 N N . PHE B 1 94 ? 8.094 23.625 4.023 1 98.31 94 PHE B N 1
ATOM 1582 C CA . PHE B 1 94 ? 8.242 23.859 2.592 1 98.31 94 PHE B CA 1
ATOM 1583 C C . PHE B 1 94 ? 9.672 24.266 2.258 1 98.31 94 PHE B C 1
ATOM 1585 O O . PHE B 1 94 ? 10.211 25.219 2.842 1 98.31 94 PHE B O 1
ATOM 1592 N N . LYS B 1 95 ? 10.195 23.406 1.41 1 97.62 95 LYS B N 1
ATOM 1593 C CA . LYS B 1 95 ? 11.547 23.734 0.957 1 97.62 95 LYS B CA 1
ATOM 1594 C C . LYS B 1 95 ? 11.555 24.062 -0.532 1 97.62 95 LYS B C 1
ATOM 1596 O O . LYS B 1 95 ? 11.117 23.266 -1.357 1 97.62 95 LYS B O 1
ATOM 1601 N N . LYS B 1 96 ? 12.047 25.266 -0.896 1 96.56 96 LYS B N 1
ATOM 1602 C CA . LYS B 1 96 ? 12.117 25.656 -2.299 1 96.56 96 LYS B CA 1
ATOM 1603 C C . LYS B 1 96 ? 13.008 24.703 -3.096 1 96.56 96 LYS B C 1
ATOM 1605 O O . LYS B 1 96 ? 14.078 24.312 -2.631 1 96.56 96 LYS B O 1
ATOM 1610 N N . GLN B 1 97 ? 12.578 24.281 -4.293 1 92.44 97 GLN B N 1
ATOM 1611 C CA . GLN B 1 97 ? 13.32 23.406 -5.18 1 92.44 97 GLN B CA 1
ATOM 1612 C C . GLN B 1 97 ? 14.477 24.141 -5.852 1 92.44 97 GLN B C 1
ATOM 1614 O O . GLN B 1 97 ? 14.391 25.344 -6.09 1 92.44 97 GLN B O 1
#